Protein AF-M5BUH7-F1 (afdb_monomer_lite)

Radius of gyration: 22.33 Å; chains: 1; bounding box: 55×50×71 Å

pLDDT: mean 88.11, std 13.67, range [44.03, 98.88]

Structure (mmCIF, N/CA/C/O backbone):
data_AF-M5BUH7-F1
#
_entry.id   AF-M5BUH7-F1
#
loop_
_atom_site.group_PDB
_atom_site.id
_atom_site.type_symbol
_atom_site.label_atom_id
_atom_site.label_alt_id
_atom_site.label_comp_id
_atom_site.label_asym_id
_atom_site.label_entity_id
_atom_site.label_seq_id
_atom_site.pdbx_PDB_ins_code
_atom_site.Cartn_x
_atom_site.Cartn_y
_atom_site.Cartn_z
_atom_site.occupancy
_atom_site.B_iso_or_equiv
_atom_site.auth_seq_id
_atom_site.auth_comp_id
_atom_site.auth_asym_id
_atom_site.auth_atom_id
_atom_site.pdbx_PDB_model_num
ATOM 1 N N . MET A 1 1 ? -24.731 -3.330 24.753 1.00 47.34 1 MET A N 1
ATOM 2 C CA . MET A 1 1 ? -24.190 -3.641 23.411 1.00 47.34 1 MET A CA 1
ATOM 3 C C . MET A 1 1 ? -22.681 -3.742 23.550 1.00 47.34 1 MET A C 1
ATOM 5 O O . MET A 1 1 ? -22.141 -2.987 24.347 1.00 47.34 1 MET A O 1
ATOM 9 N N . SER A 1 2 ? -22.032 -4.710 22.897 1.00 51.75 2 SER A N 1
ATOM 10 C CA . SER A 1 2 ? -20.573 -4.881 22.991 1.00 51.75 2 SER A CA 1
ATOM 11 C C . SER A 1 2 ? -19.875 -3.655 22.403 1.00 51.75 2 SER A C 1
ATOM 13 O O . SER A 1 2 ? -20.116 -3.320 21.245 1.00 51.75 2 SER A O 1
ATOM 15 N N . THR A 1 3 ? -19.046 -2.975 23.195 1.00 76.31 3 THR A N 1
ATOM 16 C CA . THR A 1 3 ? -18.333 -1.746 22.806 1.00 76.31 3 THR A CA 1
ATOM 17 C C . THR A 1 3 ? -16.992 -2.041 22.132 1.00 76.31 3 THR A C 1
ATOM 19 O O . THR A 1 3 ? -15.998 -1.354 22.358 1.00 76.31 3 THR A O 1
ATOM 22 N N . GLU A 1 4 ? -16.926 -3.126 21.371 1.00 88.19 4 GLU A N 1
ATOM 23 C CA . GLU A 1 4 ? -15.702 -3.539 20.695 1.00 88.19 4 GLU A CA 1
ATOM 24 C C . GLU A 1 4 ? -15.488 -2.718 19.429 1.00 88.19 4 GLU A C 1
ATOM 26 O O . GLU A 1 4 ? -16.435 -2.342 18.733 1.00 88.19 4 GLU A O 1
ATOM 31 N N . MET A 1 5 ? -14.223 -2.434 19.139 1.00 91.25 5 MET A N 1
ATOM 32 C CA . MET A 1 5 ? -13.839 -1.527 18.066 1.00 91.25 5 MET A CA 1
ATOM 33 C C . MET A 1 5 ? -12.852 -2.177 17.104 1.00 91.25 5 MET A C 1
ATOM 35 O O . MET A 1 5 ? -12.056 -3.045 17.483 1.00 91.25 5 MET A O 1
ATOM 39 N N . LEU A 1 6 ? -12.889 -1.700 15.862 1.00 95.00 6 LEU A N 1
ATOM 40 C CA . LEU A 1 6 ? -11.911 -1.999 14.825 1.00 95.00 6 LEU A CA 1
ATOM 41 C C . LEU A 1 6 ? -11.180 -0.715 14.443 1.00 95.00 6 LEU A C 1
ATOM 43 O O . LEU A 1 6 ? -11.807 0.267 14.054 1.00 95.00 6 LEU A O 1
ATOM 47 N N . LEU A 1 7 ? -9.853 -0.729 14.519 1.00 95.75 7 LEU A N 1
ATOM 48 C CA . LEU A 1 7 ? -9.004 0.355 14.035 1.00 95.75 7 LEU A CA 1
ATOM 49 C C . LEU A 1 7 ? -8.410 -0.042 12.681 1.00 95.75 7 LEU A C 1
ATOM 51 O O . LEU A 1 7 ? -7.643 -0.991 12.603 1.00 95.75 7 LEU A O 1
ATOM 55 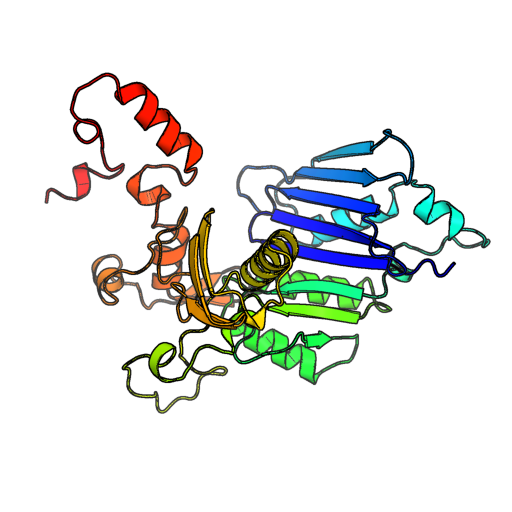N N . ALA A 1 8 ? -8.738 0.671 11.610 1.00 97.38 8 ALA A N 1
ATOM 56 C CA . ALA A 1 8 ? -8.107 0.491 10.307 1.00 97.38 8 ALA A CA 1
ATOM 57 C C . ALA A 1 8 ? -7.034 1.562 10.098 1.00 97.38 8 ALA A C 1
ATOM 59 O O . ALA A 1 8 ? -7.322 2.749 10.256 1.00 97.38 8 ALA A O 1
ATOM 60 N N . VAL A 1 9 ? -5.825 1.159 9.710 1.00 96.88 9 VAL A N 1
ATOM 61 C CA . VAL A 1 9 ? -4.679 2.047 9.478 1.00 96.88 9 VAL A CA 1
ATOM 62 C C . VAL A 1 9 ? -4.037 1.798 8.116 1.00 96.88 9 VAL A C 1
ATOM 64 O O . VAL A 1 9 ? -3.883 0.667 7.650 1.00 96.88 9 VAL A O 1
ATOM 67 N N . ASN A 1 10 ? -3.663 2.890 7.457 1.00 96.62 10 ASN A N 1
ATOM 68 C CA . ASN A 1 10 ? -2.929 2.897 6.201 1.00 96.62 10 ASN A CA 1
ATOM 69 C C . ASN A 1 10 ? -1.727 3.836 6.337 1.00 96.62 10 ASN A C 1
ATOM 71 O O . ASN A 1 10 ? -1.879 5.062 6.352 1.00 96.62 10 ASN A O 1
ATOM 75 N N . CYS A 1 11 ? -0.550 3.230 6.448 1.00 94.00 11 CYS A N 1
ATOM 76 C CA . CYS A 1 11 ? 0.711 3.885 6.763 1.00 94.00 11 CYS A CA 1
ATOM 77 C C . CYS A 1 11 ? 1.535 4.067 5.484 1.00 94.00 11 CYS A C 1
ATOM 79 O O . CYS A 1 11 ? 2.068 3.111 4.926 1.00 94.00 11 CYS A O 1
ATOM 81 N N . GLY A 1 12 ? 1.609 5.303 4.995 1.00 89.88 12 GLY A N 1
ATOM 82 C CA . GLY A 1 12 ? 2.518 5.712 3.925 1.00 89.88 12 GLY A CA 1
ATOM 83 C C . GLY A 1 12 ? 3.738 6.443 4.485 1.00 89.88 12 GLY A C 1
ATOM 84 O O . GLY A 1 12 ? 3.751 6.835 5.649 1.00 89.88 12 GLY A O 1
ATOM 85 N N . SER A 1 13 ? 4.738 6.696 3.638 1.00 86.56 13 SER A N 1
ATOM 86 C CA . SER A 1 13 ? 6.000 7.325 4.063 1.00 86.56 13 SER A CA 1
ATOM 87 C C . SER A 1 13 ? 5.877 8.766 4.555 1.00 86.56 13 SER A C 1
ATOM 89 O O . SER A 1 13 ? 6.797 9.263 5.181 1.00 86.56 13 SER A O 1
ATOM 91 N N . SER A 1 14 ? 4.785 9.458 4.226 1.00 88.56 14 SER A N 1
ATOM 92 C CA . SER A 1 14 ? 4.546 10.852 4.626 1.00 88.56 14 SER A CA 1
ATOM 93 C C . SER A 1 14 ? 3.178 11.081 5.264 1.00 88.56 14 SER A C 1
ATOM 95 O O . SER A 1 14 ? 2.804 12.219 5.557 1.00 88.56 14 SER A O 1
ATOM 97 N N . SER A 1 15 ? 2.398 10.015 5.455 1.00 92.94 15 SER A N 1
ATOM 98 C CA . SER A 1 15 ? 1.036 10.124 5.968 1.00 92.94 15 SER A CA 1
ATOM 99 C C . SER A 1 15 ? 0.563 8.849 6.647 1.00 92.94 15 SER A C 1
ATOM 101 O O . SER A 1 15 ? 0.840 7.758 6.152 1.00 92.94 15 SER A O 1
ATOM 103 N N . ILE A 1 16 ? -0.267 8.992 7.675 1.00 96.12 16 ILE A N 1
ATOM 104 C CA . ILE A 1 16 ? -1.001 7.899 8.313 1.00 96.12 16 ILE A CA 1
ATOM 105 C C . ILE A 1 16 ? -2.488 8.196 8.169 1.00 96.12 16 ILE A C 1
ATOM 107 O O . ILE A 1 16 ? -2.979 9.173 8.729 1.00 96.12 16 ILE A O 1
ATOM 111 N N . LYS A 1 17 ? -3.229 7.362 7.443 1.00 96.56 17 LYS A N 1
ATOM 112 C CA . LYS A 1 17 ? -4.697 7.441 7.398 1.00 96.56 17 LYS A CA 1
ATOM 113 C C . LYS A 1 17 ? -5.273 6.435 8.378 1.00 96.56 17 LYS A C 1
ATOM 115 O O . LYS A 1 17 ? -4.807 5.298 8.416 1.00 96.56 17 LYS A O 1
ATOM 120 N N . PHE A 1 18 ? -6.289 6.830 9.132 1.00 96.38 18 PHE A N 1
ATOM 121 C CA . PHE A 1 18 ? -6.895 5.965 10.137 1.00 96.38 18 PHE A CA 1
ATOM 122 C C . PHE A 1 18 ? -8.412 6.117 10.176 1.00 96.38 18 PHE A C 1
ATOM 124 O O . PHE A 1 18 ? -8.952 7.196 9.926 1.00 96.38 18 PHE A O 1
ATOM 131 N N . LYS A 1 19 ? -9.097 5.022 10.500 1.00 95.75 19 LYS A N 1
ATOM 132 C CA . LYS A 1 19 ? -10.530 5.004 10.790 1.00 95.75 19 LYS A CA 1
ATOM 133 C C . LYS A 1 19 ? -10.814 4.080 11.963 1.00 95.75 19 LYS A C 1
ATOM 135 O O . LYS A 1 19 ? -10.305 2.963 11.994 1.00 95.75 19 LYS A O 1
ATOM 140 N N . LEU A 1 20 ? -11.636 4.534 12.897 1.00 93.81 20 LEU A N 1
ATOM 141 C CA . LEU A 1 20 ? -12.150 3.729 13.996 1.00 93.81 20 LEU A CA 1
ATOM 142 C C . LEU A 1 20 ? -13.600 3.362 13.699 1.00 93.81 20 LEU A C 1
ATOM 144 O O . LEU A 1 20 ? -14.399 4.241 13.380 1.00 93.81 20 LEU A O 1
ATOM 148 N N . TYR A 1 21 ? -13.929 2.086 13.838 1.00 92.31 21 TYR A N 1
ATOM 149 C CA . TYR A 1 21 ? -15.256 1.544 13.595 1.00 92.31 21 TYR A CA 1
ATOM 150 C C . TYR A 1 21 ? -15.823 0.886 14.849 1.00 92.31 21 TYR A C 1
ATOM 152 O O . TYR A 1 21 ? -15.085 0.270 15.624 1.00 92.31 21 TYR A O 1
ATOM 160 N N . SER A 1 22 ? -17.145 0.942 14.995 1.00 90.25 22 SER A N 1
ATOM 161 C CA . SER A 1 22 ? -17.884 0.019 15.858 1.00 90.25 22 SER A CA 1
ATOM 162 C C . SER A 1 22 ? -17.819 -1.379 15.245 1.00 90.25 22 SER A C 1
ATOM 164 O O . SER A 1 22 ? -18.197 -1.570 14.091 1.00 90.25 22 SER A O 1
ATOM 166 N N . LEU A 1 23 ? -17.359 -2.380 15.997 1.00 89.94 23 LEU A N 1
ATOM 167 C CA . LEU A 1 23 ? -17.238 -3.742 15.467 1.00 89.94 23 LEU A CA 1
ATOM 168 C C . LEU A 1 23 ? -18.608 -4.405 15.248 1.00 89.94 23 LEU A C 1
ATOM 170 O O . LEU A 1 23 ? -18.733 -5.306 14.426 1.00 89.94 23 LEU A O 1
ATOM 174 N N . SER A 1 24 ? -19.642 -3.954 15.964 1.00 88.81 24 SER A N 1
ATOM 175 C CA . SER A 1 24 ? -20.979 -4.561 15.918 1.00 88.81 24 SER A CA 1
ATOM 176 C C . SER A 1 24 ? -21.722 -4.334 14.597 1.00 88.81 24 SER A C 1
ATOM 178 O O . SER A 1 24 ? -22.526 -5.172 14.196 1.00 88.81 24 SER A O 1
ATOM 180 N N . ASN A 1 25 ? -21.461 -3.211 13.930 1.00 89.12 25 ASN A N 1
ATOM 181 C CA . ASN A 1 25 ? -22.189 -2.784 12.735 1.00 89.12 25 ASN A CA 1
ATOM 182 C C . ASN A 1 25 ? -21.315 -2.081 11.684 1.00 89.12 25 ASN A C 1
ATOM 184 O O . ASN A 1 25 ? -21.822 -1.719 10.629 1.00 89.12 25 ASN A O 1
ATOM 188 N N . LEU A 1 26 ? -20.011 -1.927 11.944 1.00 91.62 26 LEU A N 1
ATOM 189 C CA . LEU A 1 26 ? -19.042 -1.262 11.069 1.00 91.62 26 LEU A CA 1
ATOM 190 C C . LEU A 1 26 ? -19.366 0.208 10.772 1.00 91.62 26 LEU A C 1
ATOM 192 O O . LEU A 1 26 ? -18.916 0.749 9.762 1.00 91.62 26 LEU A O 1
ATOM 196 N N . ASP A 1 27 ? -20.075 0.884 11.677 1.00 90.62 27 ASP A N 1
ATOM 197 C CA . ASP A 1 27 ? -20.233 2.334 11.596 1.00 90.62 27 ASP A CA 1
ATOM 198 C C . ASP A 1 27 ? -18.900 3.029 11.876 1.00 90.62 27 ASP A C 1
ATOM 200 O O . ASP A 1 27 ? -18.181 2.678 12.819 1.00 90.62 27 ASP A O 1
ATOM 204 N N . VAL A 1 28 ? -18.576 4.038 11.065 1.00 91.12 28 VAL A N 1
ATOM 205 C CA . VAL A 1 28 ? -17.392 4.880 11.267 1.00 91.12 28 VAL A CA 1
ATOM 206 C C . VAL A 1 28 ? -17.639 5.779 12.477 1.00 91.12 28 VAL A C 1
ATOM 208 O O . VAL A 1 28 ? -18.569 6.575 12.480 1.00 91.12 28 VAL A O 1
ATOM 211 N N . LEU A 1 29 ? -16.785 5.670 13.492 1.00 89.38 29 LEU A N 1
ATOM 212 C CA . LEU A 1 29 ? -16.815 6.509 14.693 1.00 89.38 29 LEU A CA 1
ATOM 213 C C . LEU A 1 29 ? -15.861 7.696 14.558 1.00 89.38 29 LEU A C 1
ATOM 215 O O . LEU A 1 29 ? -16.185 8.812 14.951 1.00 89.38 29 LEU A O 1
ATOM 219 N N . ILE A 1 30 ? -14.673 7.451 13.997 1.00 91.50 30 ILE A N 1
ATOM 220 C CA . ILE A 1 30 ? -13.649 8.471 13.749 1.00 91.50 30 ILE A CA 1
ATOM 221 C C . ILE A 1 30 ? -12.988 8.189 12.401 1.00 91.50 30 ILE A C 1
ATOM 223 O O . ILE A 1 30 ? -12.694 7.037 12.085 1.00 91.50 30 ILE A O 1
ATOM 227 N N . SER A 1 31 ? -12.702 9.229 11.621 1.00 94.19 31 SER A N 1
ATOM 228 C CA . SER A 1 31 ? -11.875 9.142 10.412 1.00 94.19 31 SER A CA 1
ATOM 229 C C . SER A 1 31 ? -10.873 10.279 10.385 1.00 94.19 31 SER A C 1
ATOM 231 O O . SER A 1 31 ? -11.245 11.429 10.585 1.00 94.19 31 SER A O 1
ATOM 233 N N . GLY A 1 32 ? -9.613 9.992 10.081 1.00 95.38 32 GLY A N 1
ATOM 234 C CA . GLY A 1 32 ? -8.587 11.020 10.072 1.00 95.38 32 GLY A CA 1
ATOM 235 C C . GLY A 1 32 ? -7.364 10.694 9.240 1.00 95.38 32 GLY A C 1
ATOM 236 O O . GLY A 1 32 ? -7.226 9.634 8.623 1.00 95.38 32 GLY A O 1
ATOM 237 N N . THR A 1 33 ? -6.476 11.673 9.172 1.00 96.88 33 THR A N 1
ATOM 238 C CA . THR A 1 33 ? -5.193 11.591 8.491 1.00 96.88 33 THR A CA 1
ATOM 239 C C . THR A 1 33 ? -4.169 12.438 9.235 1.00 96.88 33 THR A C 1
ATOM 241 O O . THR A 1 33 ? -4.397 13.622 9.476 1.00 96.88 33 THR A O 1
ATOM 244 N N . ALA A 1 34 ? -3.033 11.834 9.567 1.00 96.06 34 ALA A N 1
ATOM 245 C CA . ALA A 1 34 ? -1.797 12.547 9.840 1.00 96.06 34 ALA A CA 1
ATOM 246 C C . ALA A 1 34 ? -1.055 12.747 8.514 1.00 96.06 34 ALA A C 1
ATOM 248 O O . ALA A 1 34 ? -0.817 11.781 7.791 1.00 96.06 34 ALA A O 1
ATOM 249 N N . SER A 1 35 ? -0.703 13.983 8.190 1.00 93.81 35 SER A N 1
ATOM 250 C CA . SER A 1 35 ? 0.048 14.375 6.995 1.00 93.81 35 SER A CA 1
ATOM 251 C C . SER A 1 35 ? 1.401 14.953 7.394 1.00 93.81 35 SER A C 1
ATOM 253 O O . SER A 1 35 ? 1.582 15.370 8.536 1.00 93.81 35 SER A O 1
ATOM 255 N N . ASN A 1 36 ? 2.334 15.027 6.443 1.00 90.50 36 ASN A N 1
ATOM 256 C CA . ASN A 1 36 ? 3.693 15.544 6.642 1.00 90.50 36 ASN A CA 1
ATOM 257 C C . ASN A 1 36 ? 4.509 14.774 7.696 1.00 90.50 36 ASN A C 1
ATOM 259 O O . ASN A 1 36 ? 5.410 15.330 8.324 1.00 90.50 36 ASN A O 1
ATOM 263 N N . VAL A 1 37 ? 4.206 13.491 7.886 1.00 90.31 37 VAL A N 1
ATOM 264 C CA . VAL A 1 37 ? 4.939 12.620 8.813 1.00 90.31 37 VAL A CA 1
ATOM 265 C C . VAL A 1 37 ? 6.354 12.417 8.273 1.00 90.31 37 VAL A C 1
ATOM 267 O O . VAL A 1 37 ? 6.509 12.063 7.110 1.00 90.31 37 VAL A O 1
ATOM 270 N N . GLU A 1 38 ? 7.376 12.720 9.076 1.00 85.88 38 GLU A N 1
ATOM 271 C CA . GLU A 1 38 ? 8.799 12.668 8.684 1.00 85.88 38 GLU A CA 1
ATOM 272 C C . GLU A 1 38 ? 9.164 13.452 7.401 1.00 85.88 38 GLU A C 1
ATOM 274 O O . GLU A 1 38 ? 10.222 13.252 6.799 1.00 85.88 38 GLU A O 1
ATOM 279 N N . VAL A 1 39 ? 8.331 14.415 6.986 1.00 83.88 39 VAL A N 1
ATOM 280 C CA . VAL A 1 39 ? 8.635 15.272 5.835 1.00 83.88 39 VAL A CA 1
ATOM 281 C C . VAL A 1 39 ? 9.607 16.371 6.253 1.00 83.88 39 VAL A C 1
ATOM 283 O O . VAL A 1 39 ? 9.320 17.222 7.099 1.00 83.88 39 VAL A O 1
ATOM 286 N N . LYS A 1 40 ? 10.782 16.385 5.620 1.00 82.50 40 LYS A N 1
ATOM 287 C CA . LYS A 1 40 ? 11.831 17.365 5.906 1.00 82.50 40 LYS A CA 1
ATOM 288 C C . LYS A 1 40 ? 11.314 18.782 5.649 1.00 82.50 40 LYS A C 1
ATOM 290 O O . LYS A 1 40 ? 10.913 19.117 4.543 1.00 82.50 40 LYS A O 1
ATOM 295 N N . GLY A 1 41 ? 11.362 19.628 6.676 1.00 83.19 41 GLY A N 1
ATOM 296 C CA . GLY A 1 41 ? 10.950 21.030 6.557 1.00 83.19 41 GLY A CA 1
ATOM 297 C C . GLY A 1 41 ? 9.531 21.334 7.035 1.00 83.19 41 GLY A C 1
ATOM 298 O O . GLY A 1 41 ? 9.288 22.491 7.359 1.00 83.19 41 GLY A O 1
ATOM 299 N N . ALA A 1 42 ? 8.658 20.331 7.169 1.00 87.25 42 ALA A N 1
ATOM 300 C CA . ALA A 1 42 ? 7.253 20.509 7.535 1.00 87.25 42 ALA A CA 1
ATOM 301 C C . ALA A 1 42 ? 6.936 19.963 8.938 1.00 87.25 42 ALA A C 1
ATOM 303 O O . ALA A 1 42 ? 7.607 19.056 9.434 1.00 87.25 42 ALA A O 1
ATOM 304 N N . ASN A 1 43 ? 5.903 20.524 9.569 1.00 90.31 43 ASN A N 1
ATOM 305 C CA . ASN A 1 43 ? 5.322 19.982 10.797 1.00 90.31 43 ASN A CA 1
ATOM 306 C C . ASN A 1 43 ? 4.301 18.891 10.439 1.00 90.31 43 ASN A C 1
ATOM 308 O O . ASN A 1 43 ? 3.514 19.104 9.502 1.00 90.31 43 ASN A O 1
ATOM 312 N N . PRO A 1 44 ? 4.261 17.760 11.169 1.00 93.38 44 PRO A N 1
ATOM 313 C CA . PRO A 1 44 ? 3.154 16.826 11.055 1.00 93.38 44 PRO A CA 1
ATOM 314 C C . PRO A 1 44 ? 1.840 17.516 11.438 1.00 93.38 44 PRO A C 1
ATOM 316 O O . PRO A 1 44 ? 1.779 18.257 12.419 1.00 93.38 44 PRO A O 1
ATOM 319 N N . SER A 1 45 ? 0.785 17.273 10.665 1.00 94.25 45 SER A N 1
ATOM 320 C CA . SER A 1 45 ? -0.557 17.802 10.930 1.00 94.25 45 SER A CA 1
ATOM 321 C C . SER A 1 45 ? -1.546 16.652 10.999 1.00 94.25 45 SER A C 1
ATOM 323 O O . SER A 1 45 ? -1.621 15.855 10.064 1.00 94.25 45 SER A O 1
ATOM 325 N N . ILE A 1 46 ? -2.304 16.563 12.090 1.00 95.19 46 ILE A N 1
ATOM 326 C CA . ILE A 1 46 ? -3.307 15.520 12.307 1.00 95.19 46 ILE A CA 1
ATOM 327 C C . ILE A 1 46 ? -4.686 16.152 12.177 1.00 95.19 46 ILE A C 1
ATOM 329 O O . ILE A 1 46 ? -5.066 17.001 12.978 1.00 95.19 46 ILE A O 1
ATOM 333 N N . LYS A 1 47 ? -5.446 15.720 11.171 1.00 94.62 47 LYS A N 1
ATOM 334 C CA . LYS A 1 47 ? -6.828 16.153 10.940 1.00 94.62 47 LYS A CA 1
ATOM 335 C C . LYS A 1 47 ? -7.757 14.964 11.057 1.00 94.62 47 LYS A C 1
ATOM 337 O O . LYS A 1 47 ? -7.511 13.938 10.424 1.00 94.62 47 LYS A O 1
ATOM 342 N N . TYR A 1 48 ? -8.825 15.087 11.832 1.00 93.69 48 TYR A N 1
ATOM 343 C CA . TYR A 1 48 ? -9.799 14.012 11.982 1.00 93.69 48 TYR A CA 1
ATOM 344 C C . TYR A 1 48 ? -11.211 14.535 12.209 1.00 93.69 48 TYR A C 1
ATOM 346 O O . TYR A 1 48 ? -11.426 15.691 12.566 1.00 93.69 48 TYR A O 1
ATOM 354 N N . THR A 1 49 ? -12.171 13.662 11.944 1.00 91.38 49 THR A N 1
ATOM 355 C CA . THR A 1 49 ? -13.596 13.885 12.131 1.00 91.38 49 THR A CA 1
ATOM 356 C C . THR A 1 49 ? -14.133 12.818 13.066 1.00 91.38 49 THR A C 1
ATOM 358 O O . THR A 1 49 ? -13.865 11.631 12.859 1.00 91.38 49 THR A O 1
ATOM 361 N N . VAL A 1 50 ? -14.863 13.249 14.088 1.00 89.00 50 VAL A N 1
ATOM 362 C CA . VAL A 1 50 ? -15.615 12.386 14.999 1.00 89.00 50 VAL A CA 1
ATOM 363 C C . VAL A 1 50 ? -17.075 12.416 14.563 1.00 89.00 50 VAL A C 1
ATOM 365 O O . VAL A 1 50 ? -17.654 13.493 14.456 1.00 89.00 50 VAL A O 1
ATOM 368 N N . TYR A 1 51 ? -17.652 11.243 14.311 1.00 86.00 51 TYR A N 1
ATOM 369 C CA . TYR A 1 51 ? -19.023 11.108 13.822 1.00 86.00 51 TYR A CA 1
ATOM 370 C C . TYR A 1 51 ? -19.979 10.806 14.982 1.00 86.00 51 TYR A C 1
ATOM 372 O O . TYR A 1 51 ? -19.841 9.779 15.657 1.00 86.00 51 TYR A O 1
ATOM 380 N N . GLU A 1 52 ? -20.979 11.660 15.210 1.00 76.44 52 GLU A N 1
ATOM 381 C CA . GLU A 1 52 ? -22.091 11.362 16.122 1.00 76.44 52 GLU A CA 1
ATOM 382 C C . GLU A 1 52 ? -23.235 10.679 15.352 1.00 76.44 52 GLU A C 1
ATOM 384 O O . GLU A 1 52 ? -23.755 11.205 14.372 1.00 76.44 52 GLU A O 1
ATOM 389 N N . GLN A 1 53 ? -23.674 9.495 15.794 1.00 64.88 53 GLN A N 1
ATOM 390 C CA . GLN A 1 53 ? -24.794 8.815 15.138 1.00 64.88 53 GLN A CA 1
ATOM 391 C C . GLN A 1 53 ? -26.099 9.611 15.304 1.00 64.88 53 GLN A C 1
ATOM 393 O O . GLN A 1 53 ? -26.606 9.761 16.417 1.00 64.88 53 GLN A O 1
ATOM 398 N N . GLY A 1 54 ? -26.665 10.072 14.182 1.00 53.97 54 GLY A N 1
ATOM 399 C CA . GLY A 1 54 ? -28.018 10.634 14.109 1.00 53.97 54 GLY A CA 1
ATOM 400 C C . GLY A 1 54 ? -28.145 12.162 14.199 1.00 53.97 54 GLY A C 1
ATOM 401 O O . GLY A 1 54 ? -29.264 12.631 14.409 1.00 53.97 54 GLY A O 1
ATOM 402 N N . LYS A 1 55 ? -27.060 12.940 14.043 1.00 50.72 55 LYS A N 1
ATOM 403 C CA . LYS A 1 55 ? -27.094 14.416 13.928 1.00 50.72 55 LYS A CA 1
ATOM 404 C C . LYS A 1 55 ? -26.014 14.942 12.972 1.00 50.72 55 LYS A C 1
ATOM 406 O O . LYS A 1 55 ? -24.960 14.335 12.875 1.00 50.72 55 LYS A O 1
ATOM 411 N N . ASP A 1 56 ? -26.259 16.099 12.351 1.00 51.19 56 ASP A N 1
ATOM 412 C CA . ASP A 1 56 ? -25.323 16.838 11.473 1.00 51.19 56 ASP A CA 1
ATOM 413 C C . ASP A 1 56 ? -24.120 17.488 12.213 1.00 51.19 56 ASP A C 1
ATOM 415 O O . ASP A 1 56 ? -23.416 18.324 11.647 1.00 51.19 56 ASP A O 1
ATOM 419 N N . ASP A 1 57 ? -23.862 17.126 13.475 1.00 61.62 57 ASP A N 1
ATOM 420 C CA . ASP A 1 57 ? -22.817 17.731 14.320 1.00 61.62 57 ASP A CA 1
ATOM 421 C C . ASP A 1 57 ? -21.513 16.904 14.295 1.00 61.62 57 ASP A C 1
ATOM 423 O O . ASP A 1 57 ? -21.044 16.411 15.322 1.00 61.62 57 ASP A O 1
ATOM 427 N N . ASP A 1 58 ? -20.919 16.737 13.111 1.00 78.19 58 ASP A N 1
ATOM 428 C CA . ASP A 1 58 ? -19.581 16.148 12.967 1.00 78.19 58 ASP A CA 1
ATOM 429 C C . ASP A 1 58 ? -18.508 17.105 13.518 1.00 78.19 58 ASP A C 1
ATOM 431 O O . ASP A 1 58 ? -18.333 18.227 13.027 1.00 78.19 58 ASP A O 1
ATOM 435 N N . GLU A 1 59 ? -17.717 16.653 14.493 1.00 79.06 59 GLU A N 1
ATOM 436 C CA . GLU A 1 59 ? -16.629 17.459 15.051 1.00 79.06 59 GLU A CA 1
ATOM 437 C C . GLU A 1 59 ? -15.357 17.283 14.217 1.00 79.06 59 GLU A C 1
ATOM 439 O O . GLU A 1 59 ? -14.815 16.181 14.104 1.00 79.06 59 GLU A O 1
ATOM 444 N N . LYS A 1 60 ? -14.859 18.379 13.635 1.00 84.81 60 LYS A N 1
ATOM 445 C CA . LYS A 1 60 ? -13.583 18.412 12.909 1.00 84.81 60 LYS A CA 1
ATOM 446 C C . LYS A 1 60 ? -12.494 18.989 13.796 1.00 84.81 60 LYS A C 1
ATOM 448 O O . LYS A 1 60 ? -12.575 20.142 14.207 1.00 84.81 60 LYS A O 1
ATOM 453 N N . VAL A 1 61 ? -11.437 18.214 13.997 1.00 85.38 61 VAL A N 1
ATOM 454 C CA . VAL A 1 61 ? -10.278 18.607 14.797 1.00 85.38 61 VAL A CA 1
ATOM 455 C C . VAL A 1 61 ? -9.038 18.657 13.910 1.00 85.38 61 VAL A C 1
ATOM 457 O O . VAL A 1 61 ? -8.871 17.843 12.996 1.00 85.38 61 VAL A O 1
ATOM 460 N N . SER A 1 62 ? -8.171 19.634 14.168 1.00 90.06 62 SER A N 1
ATOM 461 C CA . SER A 1 62 ? -6.888 19.807 13.491 1.00 90.06 62 SER A CA 1
ATOM 462 C C . SER A 1 62 ? -5.830 20.170 14.521 1.00 90.06 62 SER A C 1
ATOM 464 O O . SER A 1 62 ? -5.946 21.196 15.182 1.00 90.06 62 SER A O 1
ATOM 466 N N . GLU A 1 63 ? -4.788 19.356 14.607 1.00 88.56 63 GLU A N 1
ATOM 467 C CA . GLU A 1 63 ? -3.653 19.536 15.512 1.00 88.56 63 GLU A CA 1
ATOM 468 C C . GLU A 1 63 ? -2.359 19.622 14.693 1.00 88.56 63 GLU A C 1
ATOM 470 O O . GLU A 1 63 ? -2.226 18.975 13.645 1.00 88.56 63 GLU A O 1
ATOM 475 N N . GLU A 1 64 ? -1.402 20.417 15.164 1.00 89.62 64 GLU A N 1
ATOM 476 C CA . GLU A 1 64 ? -0.041 20.457 14.627 1.00 89.62 64 GLU A CA 1
ATOM 477 C C . GLU A 1 64 ? 0.943 19.925 15.660 1.00 89.62 64 GLU A C 1
ATOM 479 O O . GLU A 1 64 ? 0.901 20.292 16.833 1.00 89.62 64 GLU A O 1
ATOM 484 N N . GLU A 1 65 ? 1.861 19.082 15.203 1.00 91.06 65 GLU A N 1
ATOM 485 C CA . GLU A 1 65 ? 2.872 18.462 16.047 1.00 91.06 65 GLU A CA 1
ATOM 486 C C . GLU A 1 65 ? 4.263 19.028 15.760 1.00 91.06 65 GLU A C 1
ATOM 488 O O . GLU A 1 65 ? 4.516 19.718 14.766 1.00 91.06 65 GLU A O 1
ATOM 493 N N . LYS A 1 66 ? 5.206 18.741 16.658 1.00 84.00 66 LYS A N 1
ATOM 494 C CA . LYS A 1 66 ? 6.571 19.256 16.536 1.00 84.00 66 LYS A CA 1
ATOM 495 C C . LYS A 1 66 ? 7.272 18.685 15.304 1.00 84.00 66 LYS A C 1
ATOM 497 O O . LYS A 1 66 ? 7.179 17.501 14.985 1.00 84.00 66 LYS A O 1
ATOM 502 N N . LYS A 1 67 ? 8.060 19.534 14.646 1.00 84.12 67 LYS A N 1
ATOM 503 C CA . LYS A 1 67 ? 8.944 19.132 13.549 1.00 84.12 67 LYS A CA 1
ATOM 504 C C . LYS A 1 67 ? 9.914 18.035 13.988 1.00 84.12 67 LYS A C 1
ATOM 506 O O . LYS A 1 67 ? 10.509 18.127 15.058 1.00 84.12 67 LYS A O 1
ATOM 511 N N . GLY A 1 68 ? 10.132 17.057 13.109 1.00 81.75 68 GLY A N 1
ATOM 512 C CA . GLY A 1 68 ? 11.097 15.978 13.340 1.00 81.75 68 GLY A CA 1
ATOM 513 C C . GLY A 1 68 ? 10.634 14.929 14.350 1.00 81.75 68 GLY A C 1
ATOM 514 O O . GLY A 1 68 ? 11.458 14.149 14.813 1.00 81.75 68 GLY A O 1
ATOM 515 N N . MET A 1 69 ? 9.344 14.918 14.697 1.00 89.19 69 MET A N 1
ATOM 516 C CA . MET A 1 69 ? 8.752 13.856 15.503 1.00 89.19 69 MET A CA 1
ATOM 517 C C . MET A 1 69 ? 8.861 12.512 14.754 1.00 89.19 69 MET A C 1
ATOM 519 O O . MET A 1 69 ? 8.473 12.463 13.580 1.00 89.19 69 MET A O 1
ATOM 523 N N . PRO A 1 70 ? 9.394 11.454 15.394 1.00 89.69 70 PRO A N 1
ATOM 524 C CA . PRO A 1 70 ? 9.461 10.110 14.823 1.00 89.69 70 PRO A CA 1
ATOM 525 C C . PRO A 1 70 ? 8.093 9.579 14.381 1.00 89.69 70 PRO A C 1
ATOM 527 O O . PRO A 1 70 ? 7.069 9.916 14.979 1.00 89.69 70 PRO A O 1
ATOM 530 N N . TYR A 1 71 ? 8.072 8.696 13.377 1.00 91.38 71 TYR A N 1
ATOM 531 C CA . TYR A 1 71 ? 6.834 8.103 12.855 1.00 91.38 71 TYR A CA 1
ATOM 532 C C . TYR A 1 71 ? 5.949 7.462 13.942 1.00 91.38 71 TYR A C 1
ATOM 534 O O . TYR A 1 71 ? 4.739 7.696 13.982 1.00 91.38 71 TYR A O 1
ATOM 542 N N . GLU A 1 72 ? 6.551 6.678 14.843 1.00 91.50 72 GLU A N 1
ATOM 543 C CA . GLU A 1 72 ? 5.859 6.027 15.967 1.00 91.50 72 GLU A CA 1
ATOM 544 C C . GLU A 1 72 ? 5.255 7.029 16.948 1.00 91.50 72 GLU A C 1
ATOM 546 O O . GLU A 1 72 ? 4.132 6.823 17.399 1.00 91.50 72 GLU A O 1
ATOM 551 N N . ASP A 1 73 ? 5.948 8.131 17.227 1.00 92.69 73 ASP A N 1
ATOM 552 C CA . ASP A 1 73 ? 5.472 9.164 18.148 1.00 92.69 73 ASP A CA 1
ATOM 553 C C . ASP A 1 73 ? 4.263 9.905 17.553 1.00 92.69 73 ASP A C 1
ATOM 555 O O . ASP A 1 73 ? 3.288 10.196 18.252 1.00 92.69 73 ASP A O 1
ATOM 559 N N . VAL A 1 74 ? 4.272 10.158 16.236 1.00 93.50 74 VAL A N 1
ATOM 560 C CA . VAL A 1 74 ? 3.101 10.704 15.530 1.00 93.50 74 VAL A CA 1
ATOM 561 C C . VAL A 1 74 ? 1.934 9.714 15.576 1.00 93.50 74 VAL A C 1
ATOM 563 O O . VAL A 1 74 ? 0.787 10.115 15.785 1.00 93.50 74 VAL A O 1
ATOM 566 N N . PHE A 1 75 ? 2.197 8.415 15.417 1.00 94.50 75 PHE A N 1
ATOM 567 C CA . PHE A 1 75 ? 1.156 7.397 15.538 1.00 94.50 75 PHE A CA 1
ATOM 568 C C . PHE A 1 75 ? 0.617 7.276 16.972 1.00 94.50 75 PHE A C 1
ATOM 570 O O . PHE A 1 75 ? -0.597 7.203 17.170 1.00 94.50 75 PHE A O 1
ATOM 577 N N . GLU A 1 76 ? 1.479 7.331 17.988 1.00 93.44 76 GLU A N 1
ATOM 578 C CA . GLU A 1 76 ? 1.063 7.377 19.389 1.00 93.44 76 GLU A CA 1
ATOM 579 C C . GLU A 1 76 ? 0.154 8.577 19.650 1.00 93.44 76 GLU A C 1
ATOM 581 O O . GLU A 1 76 ? -0.876 8.444 20.318 1.00 93.44 76 GLU A O 1
ATOM 586 N N . ARG A 1 77 ? 0.482 9.732 19.064 1.00 93.06 77 ARG A N 1
ATOM 587 C CA . ARG A 1 77 ? -0.350 10.926 19.152 1.00 93.06 77 ARG A CA 1
ATOM 588 C C . ARG A 1 77 ? -1.720 10.734 18.504 1.00 93.06 77 ARG A C 1
ATOM 590 O O . ARG A 1 77 ? -2.715 11.137 19.103 1.00 93.06 77 ARG A O 1
ATOM 597 N N . VAL A 1 78 ? -1.798 10.072 17.346 1.00 92.06 78 VAL A N 1
ATOM 598 C CA . VAL A 1 78 ? -3.077 9.678 16.724 1.00 92.06 78 VAL A CA 1
ATOM 599 C C . VAL A 1 78 ? -3.911 8.829 17.688 1.00 92.06 78 VAL A C 1
ATOM 601 O O . VAL A 1 78 ? -5.086 9.129 17.900 1.00 92.06 78 VAL A O 1
ATOM 604 N N . ILE A 1 79 ? -3.314 7.815 18.323 1.00 90.62 79 ILE A N 1
ATOM 605 C CA . ILE A 1 79 ? -4.018 6.975 19.305 1.00 90.62 79 ILE A CA 1
ATOM 606 C C . ILE A 1 79 ? -4.475 7.798 20.516 1.00 90.62 79 ILE A C 1
ATOM 608 O O . ILE A 1 79 ? -5.615 7.654 20.952 1.00 90.62 79 ILE A O 1
ATOM 612 N N . ALA A 1 80 ? -3.630 8.693 21.029 1.00 88.88 80 ALA A N 1
ATOM 613 C CA . ALA A 1 80 ? -3.969 9.552 22.161 1.00 88.88 80 ALA A CA 1
ATOM 614 C C . ALA A 1 80 ? -5.116 10.530 21.842 1.00 88.88 80 ALA A C 1
ATOM 616 O O . ALA A 1 80 ? -5.955 10.790 22.700 1.00 88.88 80 ALA A O 1
ATOM 617 N N . LEU A 1 81 ? -5.183 11.058 20.615 1.00 86.06 81 LEU A N 1
ATOM 618 C CA . LEU A 1 81 ? -6.285 11.914 20.160 1.00 86.06 81 LEU A CA 1
ATOM 619 C C . LEU A 1 81 ? -7.591 11.126 20.028 1.00 86.06 81 LEU A C 1
ATOM 621 O O . LEU A 1 81 ? -8.639 11.592 20.473 1.00 86.06 81 LEU A O 1
ATOM 625 N N . VAL A 1 82 ? -7.522 9.904 19.496 1.00 83.62 82 VAL A N 1
ATOM 626 C CA . VAL A 1 82 ? -8.661 8.975 19.466 1.00 83.62 82 VAL A CA 1
ATOM 627 C C . VAL A 1 82 ? -9.147 8.653 20.887 1.00 83.62 82 VAL A C 1
ATOM 629 O O . VAL A 1 82 ? -10.350 8.626 21.123 1.00 83.62 82 VAL A O 1
ATOM 632 N N . GLU A 1 83 ? -8.236 8.470 21.848 1.00 82.31 83 GLU A N 1
ATOM 633 C CA . GLU A 1 83 ? -8.557 8.249 23.267 1.00 82.31 83 GLU A CA 1
ATOM 634 C C . GLU A 1 83 ? -9.139 9.483 23.968 1.00 82.31 83 GLU A C 1
ATOM 636 O O . GLU A 1 83 ? -10.019 9.352 24.819 1.00 82.31 83 GLU A O 1
ATOM 641 N N . GLY A 1 84 ? -8.634 10.673 23.638 1.00 77.94 84 GLY A N 1
ATOM 642 C CA . GLY A 1 84 ? -9.065 11.945 24.221 1.00 77.94 84 GLY A CA 1
ATOM 643 C C . GLY A 1 84 ? -10.370 12.491 23.638 1.00 77.94 84 GLY A C 1
ATOM 644 O O . GLY A 1 84 ? -11.006 13.346 24.259 1.00 77.94 84 GLY A O 1
ATOM 645 N N . SER A 1 85 ? -10.787 11.993 22.471 1.00 75.12 85 SER A N 1
ATOM 646 C CA . SER A 1 85 ? -12.031 12.389 21.810 1.00 75.12 85 SER A CA 1
ATOM 647 C C . SER A 1 85 ? -13.224 12.019 22.697 1.00 75.12 85 SER A C 1
ATOM 649 O O . SER A 1 85 ? -13.541 10.848 22.891 1.00 75.12 85 SER A O 1
ATOM 651 N N . SER A 1 86 ? -13.905 13.021 23.255 1.00 54.59 86 SER A N 1
ATOM 652 C CA . SER A 1 86 ? -14.918 12.868 24.317 1.00 54.59 86 SER A CA 1
ATOM 653 C C . SER A 1 86 ? -16.284 12.350 23.833 1.00 54.59 86 SER A C 1
ATOM 655 O O . SER A 1 86 ? -17.312 12.620 24.456 1.00 54.59 86 SER A O 1
ATOM 657 N N . SER A 1 87 ? -16.325 11.614 22.719 1.00 60.66 87 SER A N 1
ATOM 658 C CA . SER A 1 87 ? -17.585 11.212 22.090 1.00 60.66 87 SER A CA 1
ATOM 659 C C . SER A 1 87 ? -18.420 10.285 22.987 1.00 60.66 87 SER A C 1
ATOM 661 O O . SER A 1 87 ? -17.903 9.466 23.758 1.00 60.66 87 SER A O 1
ATOM 663 N N . LYS A 1 88 ? -19.749 10.380 22.856 1.00 58.00 88 LYS A N 1
ATOM 664 C CA . LYS A 1 88 ? -20.715 9.541 23.589 1.00 58.00 88 LYS A CA 1
ATOM 665 C C . LYS A 1 88 ? -20.534 8.039 23.322 1.00 58.00 88 LYS A C 1
ATOM 667 O O . LYS A 1 88 ? -20.908 7.236 24.179 1.00 58.00 88 LYS A O 1
ATOM 672 N N . HIS A 1 89 ? -19.916 7.675 22.191 1.00 61.38 89 HIS A N 1
ATOM 673 C CA . HIS A 1 89 ? -19.540 6.294 21.850 1.00 61.38 89 HIS A CA 1
ATOM 674 C C . HIS A 1 89 ? -18.616 5.684 22.899 1.00 61.38 89 HIS A C 1
ATOM 676 O O . HIS A 1 89 ? -18.759 4.519 23.263 1.00 61.38 89 HIS A O 1
ATOM 682 N N . PHE A 1 90 ? -17.705 6.495 23.435 1.00 61.09 90 PHE A N 1
ATOM 683 C CA . PHE A 1 90 ? -16.826 6.090 24.522 1.00 61.09 90 PHE A CA 1
ATOM 684 C C . PHE A 1 90 ? -17.561 6.188 25.864 1.00 61.09 90 PHE A C 1
ATOM 686 O O . PHE A 1 90 ? -17.466 5.273 26.673 1.00 61.09 90 PHE A O 1
ATOM 693 N N . ALA A 1 91 ? -18.376 7.230 26.084 1.00 55.47 91 ALA A N 1
ATOM 694 C CA . ALA A 1 91 ? -19.113 7.456 27.336 1.00 55.47 91 ALA A CA 1
ATOM 695 C C . ALA A 1 91 ? -20.059 6.310 27.751 1.00 55.47 91 ALA A C 1
ATOM 697 O O . ALA A 1 91 ? -20.129 5.987 28.936 1.00 55.47 91 ALA A O 1
ATOM 698 N N . GLN A 1 92 ? -20.753 5.651 26.814 1.00 53.03 92 GLN A N 1
ATOM 699 C CA . GLN A 1 92 ? -21.604 4.492 27.146 1.00 53.03 92 GLN A CA 1
ATOM 700 C C . GLN A 1 92 ? -20.805 3.241 27.546 1.00 53.03 92 GLN A C 1
ATOM 702 O O . GLN A 1 92 ? -21.304 2.415 28.310 1.00 53.03 92 GLN A O 1
ATOM 707 N N . ALA A 1 93 ? -19.550 3.116 27.103 1.00 52.75 93 ALA A N 1
ATOM 708 C CA . ALA A 1 93 ? -18.629 2.069 27.555 1.00 52.75 93 ALA A CA 1
ATOM 709 C C . ALA A 1 93 ? -18.096 2.319 28.982 1.00 52.75 93 ALA A C 1
ATOM 711 O O . ALA A 1 93 ? -17.561 1.414 29.620 1.00 52.75 93 ALA A O 1
ATOM 712 N N . ILE A 1 94 ? -18.229 3.554 29.483 1.00 52.50 94 ILE A N 1
ATOM 713 C CA . ILE A 1 94 ? -17.545 4.100 30.669 1.00 52.50 94 ILE A CA 1
ATOM 714 C C . ILE A 1 94 ? -18.368 3.915 31.968 1.00 52.50 94 ILE A C 1
ATOM 716 O O . ILE A 1 94 ? -18.103 4.537 32.991 1.00 52.50 94 ILE A O 1
ATOM 720 N N . GLY A 1 95 ? -19.327 2.984 31.999 1.00 47.62 95 GLY A N 1
ATOM 721 C CA . GLY A 1 95 ? -20.163 2.678 33.176 1.00 47.62 95 GLY A CA 1
ATOM 722 C C . GLY A 1 95 ? -19.454 2.070 34.406 1.00 47.62 95 GLY A C 1
ATOM 723 O O . GLY A 1 95 ? -20.130 1.522 35.273 1.00 47.62 95 GLY A O 1
ATOM 724 N N . SER A 1 96 ? -18.120 2.133 34.516 1.00 47.12 96 SER A N 1
ATOM 725 C CA . SER A 1 96 ? -17.337 1.553 35.619 1.00 47.12 96 SER A CA 1
ATOM 726 C C . SER A 1 96 ? -16.371 2.567 36.244 1.00 47.12 96 SER A C 1
ATOM 728 O O . SER A 1 96 ? -15.875 3.474 35.580 1.00 47.12 96 SER A O 1
ATOM 730 N N . LYS A 1 97 ? -16.070 2.394 37.541 1.00 50.19 97 LYS A N 1
ATOM 731 C CA . LYS A 1 97 ? -15.233 3.286 38.376 1.00 50.19 97 LYS A CA 1
ATOM 732 C C . LYS A 1 97 ? -13.777 3.441 37.889 1.00 50.19 97 LYS A C 1
ATOM 734 O O . LYS A 1 97 ? -13.057 4.293 38.402 1.00 50.19 97 LYS A O 1
ATOM 739 N N . SER A 1 98 ? -13.358 2.666 36.890 1.00 55.44 98 SER A N 1
ATOM 740 C CA . SER A 1 98 ? -12.108 2.810 36.139 1.00 55.44 98 SER A CA 1
ATOM 741 C C . SER A 1 98 ? -12.435 2.932 34.647 1.00 55.44 98 SER A C 1
ATOM 743 O O . SER A 1 98 ? -13.002 2.002 34.074 1.00 55.44 98 SER A O 1
ATOM 745 N N . LYS A 1 99 ? -12.097 4.062 34.014 1.00 57.22 99 LYS A N 1
ATOM 746 C CA . LYS A 1 99 ? -12.331 4.291 32.578 1.00 57.22 99 LYS A CA 1
ATOM 747 C C . LYS A 1 99 ? -11.531 3.264 31.746 1.00 57.22 99 LYS A C 1
ATOM 749 O O . LYS A 1 99 ? -10.302 3.315 31.830 1.00 57.22 99 LYS A O 1
ATOM 754 N N . PRO A 1 100 ? -12.158 2.351 30.974 1.00 60.78 100 PRO A N 1
ATOM 755 C CA . PRO A 1 100 ? -11.414 1.519 30.028 1.00 60.78 100 PRO A CA 1
ATOM 756 C C . PRO A 1 100 ? -10.782 2.423 28.963 1.00 60.78 100 PRO A C 1
ATOM 758 O O . PRO A 1 100 ? -11.422 3.368 28.494 1.00 60.78 100 PRO A O 1
ATOM 761 N N . ARG A 1 101 ? -9.517 2.177 28.611 1.00 73.88 101 ARG A N 1
ATOM 762 C CA . ARG A 1 101 ? -8.833 2.944 27.561 1.00 73.88 101 ARG A CA 1
ATOM 763 C C . ARG A 1 101 ? -9.349 2.477 26.202 1.00 73.88 101 ARG A C 1
ATOM 765 O O . ARG A 1 101 ? -9.715 1.312 26.061 1.00 73.88 101 ARG A O 1
ATOM 772 N N . VAL A 1 102 ? -9.352 3.332 25.175 1.00 76.62 102 VAL A N 1
ATOM 773 C CA . VAL A 1 102 ? -9.778 2.904 23.822 1.00 76.62 102 VAL A CA 1
ATOM 774 C C . VAL A 1 102 ? -8.928 1.727 23.341 1.00 76.62 102 VAL A C 1
ATOM 776 O O . VAL A 1 102 ? -9.461 0.783 22.763 1.00 76.62 102 VAL A O 1
ATOM 779 N N . ARG A 1 103 ? -7.635 1.707 23.692 1.00 85.38 103 ARG A N 1
ATOM 780 C CA . ARG A 1 103 ? -6.729 0.568 23.455 1.00 85.38 103 ARG A CA 1
ATOM 781 C C . ARG A 1 103 ? -7.248 -0.773 24.012 1.00 85.38 103 ARG A C 1
ATOM 783 O O . ARG A 1 103 ? -6.931 -1.812 23.447 1.00 85.38 103 ARG A O 1
ATOM 790 N N . ASP A 1 104 ? -8.068 -0.779 25.066 1.00 84.69 104 ASP A N 1
ATOM 791 C CA . ASP A 1 104 ? -8.649 -2.004 25.644 1.00 84.69 104 ASP A CA 1
ATOM 792 C C . ASP A 1 104 ? -9.896 -2.494 24.877 1.00 84.69 104 ASP A C 1
ATOM 794 O O . ASP A 1 104 ? -10.230 -3.690 24.890 1.00 84.69 104 ASP A O 1
ATOM 798 N N . LEU A 1 105 ? -10.583 -1.563 24.208 1.00 86.75 105 LEU A N 1
ATOM 799 C CA . LEU A 1 105 ? -11.811 -1.787 23.439 1.00 86.75 105 LEU A CA 1
ATOM 800 C C . LEU A 1 105 ? -11.532 -2.173 21.980 1.00 86.75 105 LEU A C 1
ATOM 802 O O . LEU A 1 105 ? -12.354 -2.841 21.352 1.00 86.75 105 LEU A O 1
ATOM 806 N N . VAL A 1 106 ? -10.370 -1.798 21.442 1.00 91.62 106 VAL A N 1
ATOM 807 C CA . VAL A 1 106 ? -9.936 -2.193 20.097 1.00 91.62 106 VAL A CA 1
ATOM 808 C C . VAL A 1 106 ? -9.565 -3.679 20.087 1.00 91.62 106 VAL A C 1
ATOM 810 O O . VAL A 1 106 ? -8.546 -4.087 20.641 1.00 91.62 106 VAL A O 1
ATOM 813 N N . LYS A 1 107 ? -10.401 -4.503 19.445 1.00 94.38 107 LYS A N 1
ATOM 814 C CA . LYS A 1 107 ? -10.191 -5.959 19.316 1.00 94.38 107 LYS A CA 1
ATOM 815 C C . LYS A 1 107 ? -9.539 -6.359 18.003 1.00 94.38 107 LYS A C 1
ATOM 817 O O . LYS A 1 107 ? -8.938 -7.429 17.919 1.00 94.38 107 LYS A O 1
ATOM 822 N N . VAL A 1 108 ? -9.644 -5.502 16.993 1.00 96.50 108 VAL A N 1
ATOM 823 C CA . VAL A 1 108 ? -9.066 -5.718 15.668 1.00 96.50 108 VAL A CA 1
ATOM 824 C C . VAL A 1 108 ? -8.346 -4.453 15.233 1.00 96.50 108 VAL A C 1
ATOM 826 O O . VAL A 1 108 ? -8.914 -3.363 15.289 1.00 96.50 108 VAL A O 1
ATOM 829 N N . VAL A 1 109 ? -7.110 -4.599 14.766 1.00 97.38 109 VAL A N 1
ATOM 830 C CA . VAL A 1 109 ? -6.386 -3.537 14.068 1.00 97.38 109 VAL A CA 1
ATOM 831 C C . VAL A 1 109 ? -6.088 -4.020 12.655 1.00 97.38 109 VAL A C 1
ATOM 833 O O . VAL A 1 109 ? -5.307 -4.949 12.479 1.00 97.38 109 VAL A O 1
ATOM 836 N N . ALA A 1 110 ? -6.734 -3.435 11.653 1.00 98.06 110 ALA A N 1
ATOM 837 C CA . ALA A 1 110 ? -6.524 -3.769 10.251 1.00 98.06 110 ALA A CA 1
ATOM 838 C C . ALA A 1 110 ? -5.436 -2.870 9.650 1.00 98.06 110 ALA A C 1
ATOM 840 O O . ALA A 1 110 ? -5.578 -1.648 9.634 1.00 98.06 110 ALA A O 1
ATOM 841 N N . HIS A 1 111 ? -4.371 -3.469 9.128 1.00 98.06 111 HIS A N 1
ATOM 842 C CA . HIS A 1 111 ? -3.222 -2.779 8.548 1.00 98.06 111 HIS A CA 1
ATOM 843 C C . HIS A 1 111 ? -3.193 -2.994 7.047 1.00 98.06 111 HIS A C 1
ATOM 845 O O . HIS A 1 111 ? -3.156 -4.135 6.589 1.00 98.06 111 HIS A O 1
ATOM 851 N N . ARG A 1 112 ? -3.141 -1.912 6.271 1.00 97.62 112 ARG A N 1
ATOM 852 C CA . ARG A 1 112 ? -2.745 -2.021 4.866 1.00 97.62 112 ARG A CA 1
ATOM 853 C C . ARG A 1 112 ? -1.236 -2.246 4.783 1.00 97.62 112 ARG A C 1
ATOM 855 O O . ARG A 1 112 ? -0.464 -1.380 5.185 1.00 97.62 112 ARG A O 1
ATOM 862 N N . VAL A 1 113 ? -0.839 -3.359 4.179 1.00 97.19 113 VAL A N 1
ATOM 863 C CA . VAL A 1 113 ? 0.550 -3.694 3.844 1.00 97.19 113 VAL A CA 1
ATOM 864 C C . VAL A 1 113 ? 0.657 -3.790 2.323 1.00 97.19 113 VAL A C 1
ATOM 866 O O . VAL A 1 113 ? -0.228 -4.334 1.668 1.00 97.19 113 VAL A O 1
ATOM 869 N N . VAL A 1 114 ? 1.706 -3.232 1.722 1.00 95.50 114 VAL A N 1
ATOM 870 C CA . VAL A 1 114 ? 1.788 -3.172 0.255 1.00 95.50 114 VAL A CA 1
ATOM 871 C C . VAL A 1 114 ? 2.088 -4.552 -0.323 1.00 95.50 114 VAL A C 1
ATOM 873 O O . VAL A 1 114 ? 1.353 -5.030 -1.180 1.00 95.50 114 VAL A O 1
ATOM 876 N N . HIS A 1 115 ? 3.141 -5.214 0.155 1.00 95.81 115 HIS A N 1
ATOM 877 C CA . HIS A 1 115 ? 3.604 -6.474 -0.415 1.00 95.81 115 HIS A CA 1
ATOM 878 C C .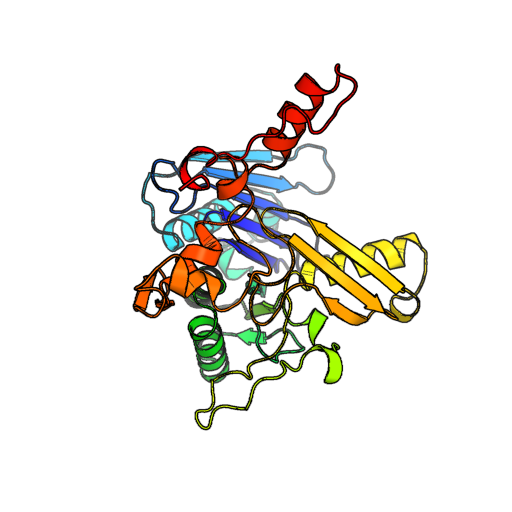 HIS A 1 115 ? 3.363 -7.644 0.544 1.00 95.81 115 HIS A C 1
ATOM 880 O O . HIS A 1 115 ? 3.998 -7.717 1.593 1.00 95.81 115 HIS A O 1
ATOM 886 N N . GLY A 1 116 ? 2.469 -8.566 0.176 1.00 95.94 116 GLY A N 1
ATOM 887 C CA . GLY A 1 116 ? 2.170 -9.792 0.932 1.00 95.94 116 GLY A CA 1
ATOM 888 C C . GLY A 1 116 ? 2.865 -11.047 0.413 1.00 95.94 116 GLY A C 1
ATOM 889 O O . GLY A 1 116 ? 2.614 -12.144 0.907 1.00 95.94 116 GLY A O 1
ATOM 890 N N . GLY A 1 117 ? 3.703 -10.914 -0.619 1.00 94.00 117 GLY A N 1
ATOM 891 C CA . GLY A 1 117 ? 4.292 -12.068 -1.291 1.00 94.00 117 GLY A CA 1
ATOM 892 C C . GLY A 1 117 ? 3.198 -12.945 -1.890 1.00 94.00 117 GLY A C 1
ATOM 893 O O . GLY A 1 117 ? 2.281 -12.448 -2.542 1.00 94.00 117 GLY A O 1
ATOM 894 N N . THR A 1 118 ? 3.280 -14.252 -1.659 1.00 94.25 118 THR A N 1
ATOM 895 C CA . THR A 1 118 ? 2.317 -15.234 -2.177 1.00 94.25 118 THR A CA 1
ATOM 896 C C . THR A 1 118 ? 1.059 -15.382 -1.316 1.00 94.25 118 THR A C 1
ATOM 898 O O . THR A 1 118 ? 0.248 -16.265 -1.593 1.00 94.25 118 THR A O 1
ATOM 901 N N . ALA A 1 119 ? 0.875 -14.551 -0.284 1.00 94.69 119 ALA A N 1
ATOM 902 C CA . ALA A 1 119 ? -0.325 -14.581 0.542 1.00 94.69 119 ALA A CA 1
ATOM 903 C C . ALA A 1 119 ? -1.577 -14.255 -0.293 1.00 94.69 119 ALA A C 1
ATOM 905 O O . ALA A 1 119 ? -1.691 -13.177 -0.880 1.00 94.69 119 ALA A O 1
ATOM 906 N N . ALA A 1 120 ? -2.522 -15.196 -0.328 1.00 94.62 120 ALA A N 1
ATOM 907 C CA . ALA A 1 120 ? -3.835 -15.018 -0.951 1.00 94.62 120 ALA A CA 1
ATOM 908 C C . ALA A 1 120 ? -4.908 -14.556 0.052 1.00 94.62 120 ALA A C 1
ATOM 910 O O . ALA A 1 120 ? -5.958 -14.071 -0.353 1.00 94.62 120 ALA A O 1
ATOM 911 N N . GLU A 1 121 ? -4.619 -14.663 1.349 1.00 95.88 121 GLU A N 1
ATOM 912 C CA . GLU A 1 121 ? -5.531 -14.357 2.451 1.00 95.88 121 GLU A CA 1
ATOM 913 C C . GLU A 1 121 ? -4.901 -13.339 3.417 1.00 95.88 121 GLU A C 1
ATOM 915 O O . GLU A 1 121 ? -3.670 -13.206 3.454 1.00 95.88 121 GLU A O 1
ATOM 920 N N . PRO A 1 122 ? -5.711 -12.620 4.217 1.00 97.06 122 PRO A N 1
ATOM 921 C CA . PRO A 1 122 ? -5.204 -11.763 5.282 1.00 97.06 122 PRO A CA 1
ATOM 922 C C . PRO A 1 122 ? -4.390 -12.554 6.311 1.00 97.06 122 PRO A C 1
ATOM 924 O O . PRO A 1 122 ? -4.740 -13.681 6.660 1.00 97.06 122 PRO A O 1
ATOM 927 N N . MET A 1 123 ? -3.350 -11.935 6.868 1.00 96.69 123 MET A N 1
ATOM 928 C CA . MET A 1 123 ? -2.536 -12.550 7.920 1.00 96.69 123 MET A CA 1
ATOM 929 C C . MET A 1 123 ? -2.907 -11.988 9.294 1.00 96.69 123 MET A C 1
ATOM 931 O O . MET A 1 123 ? -2.951 -10.774 9.475 1.00 96.69 123 MET A O 1
ATOM 935 N N . ALA A 1 124 ? -3.156 -12.858 10.274 1.00 97.00 124 ALA A N 1
ATOM 936 C CA . ALA A 1 124 ? -3.448 -12.455 11.649 1.00 97.00 124 ALA A CA 1
ATOM 937 C C . ALA A 1 124 ? -2.209 -12.596 12.549 1.00 97.00 124 ALA A C 1
ATOM 939 O O . ALA A 1 124 ? -1.585 -13.653 12.597 1.00 97.00 124 ALA A O 1
ATOM 940 N N . ILE A 1 125 ? -1.884 -11.550 13.309 1.00 96.62 125 ILE A N 1
ATOM 941 C CA . ILE A 1 125 ? -0.792 -11.524 14.288 1.00 96.62 125 ILE A CA 1
ATOM 942 C C . ILE A 1 125 ? -1.343 -11.102 15.655 1.00 96.62 125 ILE A C 1
ATOM 944 O O . ILE A 1 125 ? -2.200 -10.223 15.761 1.00 96.62 125 ILE A O 1
ATOM 948 N N . TRP A 1 126 ? -0.852 -11.732 16.718 1.00 95.25 126 TRP A N 1
ATOM 949 C CA . TRP A 1 126 ? -1.151 -11.390 18.110 1.00 95.25 126 TRP A CA 1
ATOM 950 C C . TRP A 1 126 ? 0.139 -11.418 18.948 1.00 95.25 126 TRP A C 1
ATOM 952 O O . TRP A 1 126 ? 1.152 -11.952 18.486 1.00 95.25 126 TRP A O 1
ATOM 962 N N . PRO A 1 127 ? 0.152 -10.838 20.164 1.00 92.88 127 PRO A N 1
ATOM 963 C CA . PRO A 1 127 ? 1.326 -10.899 21.032 1.00 92.88 127 PRO A CA 1
ATOM 964 C C . PRO A 1 127 ? 1.773 -12.347 21.291 1.00 92.88 127 PRO A C 1
ATOM 966 O O . PRO A 1 127 ? 0.968 -13.179 21.705 1.00 92.88 127 PRO A O 1
ATOM 969 N N . GLY A 1 128 ? 3.051 -12.643 21.038 1.00 92.38 128 GLY A N 1
ATOM 970 C CA . GLY A 1 128 ? 3.618 -13.994 21.158 1.00 92.38 128 GLY A CA 1
ATOM 971 C C . GLY A 1 128 ? 3.441 -14.897 19.928 1.00 92.38 128 GLY A C 1
ATOM 972 O O . GLY A 1 128 ? 3.778 -16.073 19.999 1.00 92.38 128 GLY A O 1
ATOM 973 N N . HIS A 1 129 ? 2.922 -14.387 18.806 1.00 95.25 129 HIS A N 1
ATOM 974 C CA . HIS A 1 129 ? 2.832 -15.140 17.551 1.00 95.25 129 HIS A CA 1
ATOM 975 C C . HIS A 1 129 ? 4.157 -15.082 16.765 1.00 95.25 129 HIS A C 1
ATOM 977 O O . HIS A 1 129 ? 4.312 -14.242 15.883 1.00 95.25 129 HIS A O 1
ATOM 983 N N . GLU A 1 130 ? 5.116 -15.949 17.104 1.00 94.44 130 GLU A N 1
ATOM 984 C CA . GLU A 1 130 ? 6.472 -15.941 16.520 1.00 94.44 130 GLU A CA 1
ATOM 985 C C . GLU A 1 130 ? 6.473 -16.155 14.996 1.00 94.44 130 GLU A C 1
ATOM 987 O O . GLU A 1 130 ? 7.015 -15.323 14.275 1.00 94.44 130 GLU A O 1
ATOM 992 N N . GLU A 1 131 ? 5.777 -17.180 14.492 1.00 94.75 131 GLU A N 1
ATOM 993 C CA . GLU A 1 131 ? 5.698 -17.481 13.050 1.00 94.75 131 GLU A CA 1
ATOM 994 C C . GLU A 1 131 ? 5.157 -16.293 12.232 1.00 94.75 131 GLU A C 1
ATOM 996 O O . GLU A 1 131 ? 5.736 -15.897 11.219 1.00 94.75 131 GLU A O 1
ATOM 1001 N N . GLY A 1 132 ? 4.077 -15.656 12.701 1.00 93.81 132 GLY A N 1
ATOM 1002 C CA . GLY A 1 132 ? 3.512 -14.481 12.034 1.00 93.81 132 GLY A CA 1
ATOM 1003 C C . GLY A 1 132 ? 4.444 -13.264 12.042 1.00 93.81 132 GLY A C 1
ATOM 1004 O O . GLY A 1 132 ? 4.422 -12.469 11.100 1.00 93.81 132 GLY A O 1
ATOM 1005 N N . LEU A 1 133 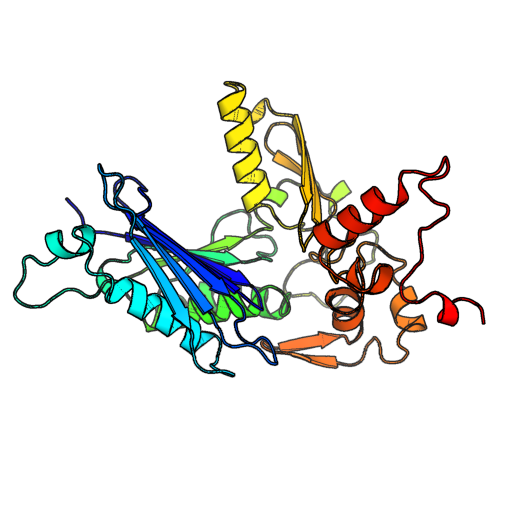? 5.271 -13.110 13.082 1.00 93.81 133 LEU A N 1
ATOM 1006 C CA . LEU A 1 133 ? 6.279 -12.051 13.153 1.00 93.81 133 LEU A CA 1
ATOM 1007 C C . LEU A 1 133 ? 7.435 -12.311 12.183 1.00 93.81 133 LEU A C 1
ATOM 1009 O O . LEU A 1 133 ? 7.825 -11.392 11.467 1.00 93.81 133 LEU A O 1
ATOM 1013 N N . GLU A 1 134 ? 7.926 -13.548 12.106 1.00 92.75 134 GLU A N 1
ATOM 1014 C CA . GLU A 1 134 ? 8.971 -13.940 11.153 1.00 92.75 134 GLU A CA 1
ATOM 1015 C C . GLU A 1 134 ? 8.512 -13.746 9.703 1.00 92.75 134 GLU A C 1
ATOM 1017 O O . GLU A 1 134 ? 9.233 -13.166 8.887 1.00 92.75 134 GLU A O 1
ATOM 1022 N N . GLN A 1 135 ? 7.280 -14.155 9.381 1.00 92.62 135 GLN A N 1
ATOM 1023 C CA . GLN A 1 135 ? 6.712 -13.949 8.049 1.00 92.62 135 GLN A CA 1
ATOM 1024 C C . GLN A 1 135 ? 6.565 -12.456 7.720 1.00 92.62 135 GLN A C 1
ATOM 1026 O O . GLN A 1 135 ? 6.892 -12.027 6.611 1.00 92.62 135 GLN A O 1
ATOM 1031 N N . MET A 1 136 ? 6.098 -11.643 8.672 1.00 93.75 136 MET A N 1
ATOM 1032 C CA . MET A 1 136 ? 6.007 -10.191 8.504 1.00 93.75 136 MET A CA 1
ATOM 1033 C C . MET A 1 136 ? 7.385 -9.558 8.257 1.00 93.75 136 MET A C 1
ATOM 1035 O O . MET A 1 136 ? 7.510 -8.696 7.385 1.00 93.75 136 MET A O 1
ATOM 1039 N N . ASP A 1 137 ? 8.417 -9.996 8.980 1.00 91.50 137 ASP A N 1
ATOM 1040 C CA . ASP A 1 137 ? 9.783 -9.494 8.821 1.00 91.50 137 ASP A CA 1
ATOM 1041 C C . ASP A 1 137 ? 10.377 -9.875 7.465 1.00 91.50 137 ASP A C 1
ATOM 1043 O O . ASP A 1 137 ? 10.959 -9.020 6.794 1.00 91.50 137 ASP A O 1
ATOM 1047 N N . ALA A 1 138 ? 10.151 -11.106 6.999 1.00 90.75 138 ALA A N 1
ATOM 1048 C CA . ALA A 1 138 ? 10.557 -11.534 5.662 1.00 90.75 138 ALA A CA 1
ATOM 1049 C C . ALA A 1 138 ? 9.896 -10.684 4.558 1.00 90.75 138 ALA A C 1
ATOM 1051 O O . ALA A 1 138 ? 10.555 -10.283 3.595 1.00 90.75 138 ALA A O 1
ATOM 1052 N N . LEU A 1 139 ? 8.610 -10.346 4.714 1.00 91.94 139 LEU A N 1
ATOM 1053 C CA . LEU A 1 139 ? 7.900 -9.447 3.798 1.00 91.94 139 LEU A CA 1
ATOM 1054 C C . LEU A 1 139 ? 8.430 -8.008 3.857 1.00 91.94 139 LEU A C 1
ATOM 1056 O O . LEU A 1 139 ? 8.466 -7.325 2.831 1.00 91.94 139 LEU A O 1
ATOM 1060 N N . SER A 1 140 ? 8.826 -7.528 5.038 1.00 90.56 140 SER A N 1
ATOM 1061 C CA . SER A 1 140 ? 9.439 -6.206 5.196 1.00 90.56 140 SER A CA 1
ATOM 1062 C C . SER A 1 140 ? 10.810 -6.141 4.535 1.00 90.56 140 SER A C 1
ATOM 1064 O O . SER A 1 140 ? 11.088 -5.182 3.823 1.00 90.56 140 SER A O 1
ATOM 1066 N N . ALA A 1 141 ? 11.639 -7.167 4.737 1.00 88.50 141 ALA A N 1
ATOM 1067 C CA . ALA A 1 141 ? 12.978 -7.258 4.167 1.00 88.50 141 ALA A CA 1
ATOM 1068 C C . ALA A 1 141 ? 12.950 -7.350 2.637 1.00 88.50 141 ALA A C 1
ATOM 1070 O O . ALA A 1 141 ? 13.823 -6.799 1.976 1.00 88.50 141 ALA A O 1
ATOM 1071 N N . PHE A 1 142 ? 11.934 -8.004 2.065 1.00 87.81 142 PHE A N 1
ATOM 1072 C CA . PHE A 1 142 ? 11.782 -8.079 0.614 1.00 87.81 142 PHE A CA 1
ATOM 1073 C C . PHE A 1 142 ? 11.361 -6.746 -0.028 1.00 87.81 142 PHE A C 1
ATOM 1075 O O . PHE A 1 142 ? 11.815 -6.419 -1.120 1.00 87.81 142 PHE A O 1
ATOM 1082 N N . ALA A 1 143 ? 10.474 -5.981 0.617 1.00 88.12 143 ALA A N 1
ATOM 1083 C CA . ALA A 1 143 ? 9.942 -4.727 0.074 1.00 88.12 143 ALA A CA 1
ATOM 1084 C C . ALA A 1 143 ? 10.083 -3.560 1.074 1.00 88.12 143 ALA A C 1
ATOM 1086 O O . ALA A 1 143 ? 9.069 -2.967 1.476 1.00 88.12 143 ALA A O 1
ATOM 1087 N N . PRO A 1 144 ? 11.314 -3.187 1.474 1.00 87.88 144 PRO A N 1
ATOM 1088 C CA . PRO A 1 144 ? 11.545 -2.271 2.592 1.00 87.88 144 PRO A CA 1
ATOM 1089 C C . PRO A 1 144 ? 10.990 -0.868 2.320 1.00 87.88 144 PRO A C 1
ATOM 1091 O O . PRO A 1 144 ? 10.335 -0.282 3.180 1.00 87.88 144 PRO A O 1
ATOM 1094 N N . LEU A 1 145 ? 11.105 -0.376 1.079 1.00 85.56 145 LEU A N 1
ATOM 1095 C CA . LEU A 1 145 ? 10.548 0.915 0.644 1.00 85.56 145 LEU A CA 1
ATOM 1096 C C . LEU A 1 145 ? 9.014 1.010 0.733 1.00 85.56 145 LEU A C 1
ATOM 1098 O O . LEU A 1 145 ? 8.455 2.104 0.592 1.00 85.56 145 LEU A O 1
ATOM 1102 N N . HIS A 1 146 ? 8.320 -0.117 0.892 1.00 86.38 146 HIS A N 1
ATOM 1103 C CA . HIS A 1 146 ? 6.863 -0.192 0.817 1.00 86.38 146 HIS A CA 1
ATOM 1104 C C . HIS A 1 146 ? 6.216 -0.709 2.104 1.00 86.38 146 HIS A C 1
ATOM 1106 O O . HIS A 1 146 ? 5.140 -0.234 2.463 1.00 86.38 146 HIS A O 1
ATOM 1112 N N . ASN A 1 147 ? 6.858 -1.648 2.799 1.00 93.00 147 ASN A N 1
ATOM 1113 C CA . ASN A 1 147 ? 6.286 -2.318 3.964 1.00 93.00 147 ASN A CA 1
ATOM 1114 C C . ASN A 1 147 ? 6.757 -1.740 5.307 1.00 93.00 147 ASN A C 1
ATOM 1116 O O . ASN A 1 147 ? 6.036 -1.898 6.292 1.00 93.00 147 ASN A O 1
ATOM 1120 N N . HIS A 1 148 ? 7.900 -1.040 5.359 1.00 90.88 148 HIS A N 1
ATOM 1121 C CA . HIS A 1 148 ? 8.533 -0.614 6.615 1.00 90.88 148 HIS A CA 1
ATOM 1122 C C . HIS A 1 148 ? 7.574 0.090 7.589 1.00 90.88 148 HIS A C 1
ATOM 1124 O O . HIS A 1 148 ? 7.397 -0.368 8.716 1.00 90.88 148 HIS A O 1
ATOM 1130 N N . PHE A 1 149 ? 6.905 1.158 7.145 1.00 92.12 149 PHE A N 1
ATOM 1131 C CA . PHE A 1 149 ? 6.018 1.950 8.004 1.00 92.12 149 PHE A CA 1
ATOM 1132 C C . PHE A 1 149 ? 4.801 1.160 8.499 1.00 92.12 149 PHE A C 1
ATOM 1134 O O . PHE A 1 149 ? 4.352 1.352 9.627 1.00 92.12 149 PHE A O 1
ATOM 1141 N N . ALA A 1 150 ? 4.271 0.250 7.678 1.00 93.94 150 ALA A N 1
ATOM 1142 C CA . ALA A 1 150 ? 3.170 -0.612 8.093 1.00 93.94 150 ALA A CA 1
ATOM 1143 C C . ALA A 1 150 ? 3.631 -1.588 9.187 1.00 93.94 150 ALA A C 1
ATOM 1145 O O . ALA A 1 150 ? 2.975 -1.713 10.217 1.00 93.94 150 ALA A O 1
ATOM 1146 N N . VAL A 1 151 ? 4.794 -2.220 9.008 1.00 93.56 151 VAL A N 1
ATOM 1147 C CA . VAL A 1 151 ? 5.376 -3.153 9.986 1.00 93.56 151 VAL A CA 1
ATOM 1148 C C . VAL A 1 151 ? 5.734 -2.454 11.297 1.00 93.56 151 VAL A C 1
ATOM 1150 O O . VAL A 1 151 ? 5.472 -2.987 12.376 1.00 93.56 151 VAL A O 1
ATOM 1153 N N . GLN A 1 152 ? 6.264 -1.235 11.217 1.00 93.19 152 GLN A N 1
ATOM 1154 C CA . GLN A 1 152 ? 6.544 -0.397 12.377 1.00 93.19 152 GLN A CA 1
ATOM 1155 C C . GLN A 1 152 ? 5.276 -0.153 13.214 1.00 93.19 152 GLN A C 1
ATOM 1157 O O . GLN A 1 152 ? 5.266 -0.380 14.426 1.00 93.19 152 GLN A O 1
ATOM 1162 N N . VAL A 1 153 ? 4.168 0.211 12.562 1.00 95.19 153 VAL A N 1
ATOM 1163 C CA . VAL A 1 153 ? 2.879 0.433 13.234 1.00 95.19 153 VAL A CA 1
ATOM 1164 C C . VAL A 1 153 ? 2.257 -0.867 13.755 1.00 95.19 153 VAL A C 1
ATOM 1166 O O . VAL A 1 153 ? 1.699 -0.866 14.853 1.00 95.19 153 VAL A O 1
ATOM 1169 N N . VAL A 1 154 ? 2.409 -2.000 13.059 1.00 95.94 154 VAL A N 1
ATOM 1170 C CA . VAL A 1 154 ? 2.007 -3.318 13.590 1.00 95.94 154 VAL A CA 1
ATOM 1171 C C . VAL A 1 154 ? 2.731 -3.611 14.906 1.00 95.94 154 VAL A C 1
ATOM 1173 O O . VAL A 1 154 ? 2.087 -3.974 15.892 1.00 95.94 154 VAL A O 1
ATOM 1176 N N . ARG A 1 155 ? 4.056 -3.414 14.962 1.00 94.81 155 ARG A N 1
ATOM 1177 C CA . ARG A 1 155 ? 4.856 -3.632 16.181 1.00 94.81 155 ARG A CA 1
ATOM 1178 C C . ARG A 1 155 ? 4.447 -2.696 17.313 1.00 94.81 155 ARG A C 1
ATOM 1180 O O . ARG A 1 155 ? 4.292 -3.154 18.448 1.00 94.81 155 ARG A O 1
ATOM 1187 N N . PHE A 1 156 ? 4.200 -1.423 17.004 1.00 94.88 156 PHE A N 1
ATOM 1188 C CA . PHE A 1 156 ? 3.645 -0.477 17.967 1.00 94.88 156 PHE A CA 1
ATOM 1189 C C . PHE A 1 156 ? 2.312 -0.991 18.533 1.00 94.88 156 PHE A C 1
ATOM 1191 O O . PHE A 1 156 ? 2.135 -1.082 19.749 1.00 94.88 156 PHE A O 1
ATOM 1198 N N . CYS A 1 157 ? 1.376 -1.392 17.669 1.00 95.38 157 CYS A N 1
ATOM 1199 C CA . CYS A 1 157 ? 0.069 -1.882 18.093 1.00 95.38 157 CYS A CA 1
ATOM 1200 C C . CYS A 1 157 ? 0.154 -3.185 18.901 1.00 95.38 157 CYS A C 1
ATOM 1202 O O . CYS A 1 157 ? -0.577 -3.315 19.876 1.00 95.38 157 CYS A O 1
ATOM 1204 N N . LEU A 1 158 ? 1.062 -4.114 18.586 1.00 94.75 158 LEU A N 1
ATOM 1205 C CA . LEU A 1 158 ? 1.270 -5.326 19.396 1.00 94.75 158 LEU A CA 1
ATOM 1206 C C . LEU A 1 158 ? 1.694 -5.005 20.834 1.00 94.75 158 LEU A C 1
ATOM 1208 O O . LEU A 1 158 ? 1.280 -5.690 21.768 1.00 94.75 158 LEU A O 1
ATOM 1212 N N . LYS A 1 159 ? 2.494 -3.950 21.019 1.00 93.44 159 LYS A N 1
ATOM 1213 C CA . LYS A 1 159 ? 2.952 -3.493 22.336 1.00 93.44 159 LYS A CA 1
ATOM 1214 C C . LYS A 1 159 ? 1.882 -2.699 23.089 1.00 93.44 159 LYS A C 1
ATOM 1216 O O . LYS A 1 159 ? 1.766 -2.820 24.306 1.00 93.44 159 LYS A O 1
ATOM 1221 N N . HIS A 1 160 ? 1.122 -1.866 22.380 1.00 91.31 160 HIS A N 1
ATOM 1222 C CA . HIS A 1 160 ? 0.246 -0.857 22.985 1.00 91.31 160 HIS A CA 1
ATOM 1223 C C . HIS A 1 160 ? -1.252 -1.193 22.943 1.00 91.31 160 HIS A C 1
ATOM 1225 O O . HIS A 1 160 ? -2.024 -0.567 23.666 1.00 91.31 160 HIS A O 1
ATOM 1231 N N . ILE A 1 161 ? -1.659 -2.179 22.143 1.00 91.06 161 ILE A N 1
ATOM 1232 C CA . ILE A 1 161 ? -3.026 -2.706 22.011 1.00 91.06 161 ILE A CA 1
ATOM 1233 C C . ILE A 1 161 ? -2.957 -4.242 22.168 1.00 91.06 161 ILE A C 1
ATOM 1235 O O . ILE A 1 161 ? -3.265 -4.985 21.235 1.00 91.06 161 ILE A O 1
ATOM 1239 N N . PRO A 1 162 ? -2.521 -4.759 23.336 1.00 85.81 162 PRO A N 1
ATOM 1240 C CA . PRO A 1 162 ? -2.188 -6.180 23.502 1.00 85.81 162 PRO A CA 1
ATOM 1241 C C . PRO A 1 162 ? -3.404 -7.115 23.400 1.00 85.81 162 PRO A C 1
ATOM 1243 O O . PRO A 1 162 ? -3.255 -8.302 23.130 1.00 85.81 162 PRO A O 1
ATOM 1246 N N . ASN A 1 163 ? -4.616 -6.583 23.587 1.00 88.31 163 ASN A N 1
ATOM 1247 C CA . ASN A 1 163 ? -5.865 -7.335 23.448 1.00 88.31 163 ASN A CA 1
ATOM 1248 C C . ASN A 1 163 ? -6.393 -7.368 22.002 1.00 88.31 163 ASN A C 1
ATOM 1250 O O . ASN A 1 163 ? -7.396 -8.032 21.735 1.00 88.31 163 ASN A O 1
ATOM 1254 N N . GLY A 1 164 ? -5.761 -6.624 21.088 1.00 91.81 164 GLY A N 1
ATOM 1255 C CA . GLY A 1 164 ? -6.173 -6.502 19.696 1.00 91.81 164 GLY A CA 1
ATOM 1256 C C . GLY A 1 164 ? -5.425 -7.471 18.785 1.00 91.81 164 GLY A C 1
ATOM 1257 O O . GLY A 1 164 ? -4.194 -7.538 18.803 1.00 91.81 164 GLY A O 1
ATOM 1258 N N . ARG A 1 165 ? -6.162 -8.183 17.929 1.00 96.00 165 ARG A N 1
ATOM 1259 C CA . ARG A 1 165 ? -5.573 -8.941 16.817 1.00 96.00 165 ARG A CA 1
ATOM 1260 C C . ARG A 1 165 ? -5.184 -7.982 15.696 1.00 96.00 165 ARG A C 1
ATOM 1262 O O . ARG A 1 165 ? -6.012 -7.197 15.238 1.00 96.00 165 ARG A O 1
ATOM 1269 N N . GLN A 1 166 ? -3.940 -8.064 15.244 1.00 97.69 166 GLN A N 1
ATOM 1270 C CA . GLN A 1 166 ? -3.447 -7.321 14.088 1.00 97.69 166 GLN A CA 1
ATOM 1271 C C . GLN A 1 166 ? -3.787 -8.121 12.829 1.00 97.69 166 GLN A C 1
ATOM 1273 O O . GLN A 1 166 ? -3.398 -9.279 12.721 1.00 97.69 166 GLN A O 1
ATOM 1278 N N . ILE A 1 167 ? -4.521 -7.534 11.891 1.00 98.06 167 ILE A N 1
ATOM 1279 C CA . ILE A 1 167 ? -4.908 -8.161 10.626 1.00 98.06 167 ILE A CA 1
ATOM 1280 C C . ILE A 1 167 ? -4.208 -7.417 9.498 1.00 98.06 167 ILE A C 1
ATOM 1282 O O . ILE A 1 167 ? -4.494 -6.249 9.249 1.00 98.06 167 ILE A O 1
ATOM 1286 N N . LEU A 1 168 ? -3.279 -8.081 8.827 1.00 98.06 168 LEU A N 1
ATOM 1287 C CA . LEU A 1 168 ? -2.502 -7.524 7.732 1.00 98.06 168 LEU A CA 1
ATOM 1288 C C . LEU A 1 168 ? -3.228 -7.841 6.423 1.00 98.06 168 LEU A C 1
ATOM 1290 O O . LEU A 1 168 ? -3.434 -9.003 6.072 1.00 98.06 168 LEU A O 1
ATOM 1294 N N . LEU A 1 169 ? -3.640 -6.784 5.730 1.00 98.19 169 LEU A N 1
ATOM 1295 C CA . LEU A 1 169 ? -4.342 -6.813 4.454 1.00 98.19 169 LEU A CA 1
ATOM 1296 C C . LEU A 1 169 ? -3.373 -6.365 3.364 1.00 98.19 169 LEU A C 1
ATOM 1298 O O . LEU A 1 169 ? -2.905 -5.223 3.374 1.00 98.19 169 LEU A O 1
ATOM 1302 N N . PHE A 1 170 ? -3.065 -7.266 2.435 1.00 97.94 170 PHE A N 1
ATOM 1303 C CA . PHE A 1 170 ? -2.023 -7.040 1.442 1.00 97.94 170 PHE A CA 1
ATOM 1304 C C . PHE A 1 170 ? -2.587 -6.482 0.138 1.00 97.94 170 PHE A C 1
ATOM 1306 O O . PHE A 1 170 ? -3.530 -7.039 -0.416 1.00 97.94 170 PHE A O 1
ATOM 1313 N N . ASP A 1 171 ? -1.963 -5.452 -0.432 1.00 98.00 171 ASP A N 1
ATOM 1314 C CA . ASP A 1 171 ? -2.336 -4.971 -1.771 1.00 98.00 171 ASP A CA 1
ATOM 1315 C C . ASP A 1 171 ? -2.074 -6.017 -2.874 1.00 98.00 171 ASP A C 1
ATOM 1317 O O . ASP A 1 171 ? -2.666 -5.928 -3.947 1.00 98.00 171 ASP A O 1
ATOM 1321 N N . THR A 1 172 ? -1.229 -7.021 -2.626 1.00 98.25 172 THR A N 1
ATOM 1322 C CA . THR A 1 172 ? -0.950 -8.121 -3.566 1.00 98.25 172 THR A CA 1
ATOM 1323 C C . THR A 1 172 ? -2.025 -9.214 -3.564 1.00 98.25 172 THR A C 1
ATOM 1325 O O . THR A 1 172 ? -2.130 -9.959 -4.535 1.00 98.25 172 THR A O 1
ATOM 1328 N N . MET A 1 173 ? -2.849 -9.334 -2.513 1.00 97.69 173 MET A N 1
ATOM 1329 C CA . MET A 1 173 ? -3.705 -10.520 -2.319 1.00 97.69 173 MET A CA 1
ATOM 1330 C C . MET A 1 173 ? -4.760 -10.696 -3.423 1.00 97.69 173 MET A C 1
ATOM 1332 O O . MET A 1 173 ? -5.009 -11.810 -3.882 1.00 97.69 173 MET A O 1
ATOM 1336 N N . PHE A 1 174 ? -5.332 -9.589 -3.913 1.00 98.44 174 PHE A N 1
ATOM 1337 C CA . PHE A 1 174 ? -6.337 -9.589 -4.986 1.00 98.44 174 PHE A CA 1
ATOM 1338 C C . PHE A 1 174 ? -5.783 -10.157 -6.305 1.00 98.44 174 PHE A C 1
ATOM 1340 O O . PHE A 1 174 ? -6.511 -10.734 -7.113 1.00 98.44 174 PHE A O 1
ATOM 1347 N N . HIS A 1 175 ? -4.471 -10.028 -6.499 1.00 98.62 175 HIS A N 1
ATOM 1348 C CA . HIS A 1 175 ? -3.736 -10.458 -7.683 1.00 98.62 175 HIS A CA 1
ATOM 1349 C C . HIS A 1 175 ? -3.224 -11.903 -7.594 1.00 98.62 175 HIS A C 1
ATOM 1351 O O . HIS A 1 175 ? -2.621 -12.403 -8.542 1.00 98.62 175 HIS A O 1
ATOM 1357 N N . SER A 1 176 ? -3.506 -12.621 -6.501 1.00 97.88 176 SER A N 1
ATOM 1358 C CA . SER A 1 176 ? -3.148 -14.044 -6.343 1.00 97.88 176 SER A CA 1
ATOM 1359 C C . SER A 1 176 ? -3.758 -14.956 -7.420 1.00 97.88 176 SER A C 1
ATOM 1361 O O . SER A 1 176 ? -3.270 -16.061 -7.651 1.00 97.88 176 SER A O 1
ATOM 1363 N N . THR A 1 177 ? -4.797 -14.476 -8.109 1.00 98.38 177 THR A N 1
ATOM 1364 C CA . THR A 1 177 ? -5.508 -15.172 -9.190 1.00 98.38 177 THR A CA 1
ATOM 1365 C C . THR A 1 177 ? -4.877 -14.998 -10.576 1.00 98.38 177 THR A C 1
ATOM 1367 O O . THR A 1 177 ? -5.300 -15.678 -11.513 1.00 98.38 177 THR A O 1
ATOM 1370 N N . ILE A 1 178 ? -3.844 -14.154 -10.712 1.00 98.69 178 ILE A N 1
ATOM 1371 C CA . ILE A 1 178 ? -3.108 -13.979 -11.970 1.00 98.69 178 ILE A CA 1
ATOM 1372 C C . ILE A 1 178 ? -2.479 -15.324 -12.380 1.00 98.69 178 ILE A C 1
ATOM 1374 O O . ILE A 1 178 ? -1.822 -15.971 -11.555 1.00 98.69 178 ILE A O 1
ATOM 1378 N N . PRO A 1 179 ? -2.639 -15.768 -13.640 1.00 98.25 179 PRO A N 1
ATOM 1379 C CA . PRO A 1 179 ? -2.163 -17.076 -14.070 1.00 98.25 179 PRO A CA 1
ATOM 1380 C C . PRO A 1 179 ? -0.651 -17.089 -14.392 1.00 98.25 179 PRO A C 1
ATOM 1382 O O . PRO A 1 179 ? -0.070 -16.038 -14.685 1.00 98.25 179 PRO A O 1
ATOM 1385 N N . PRO A 1 180 ? 0.005 -18.270 -14.401 1.00 97.81 180 PRO A N 1
ATOM 1386 C CA . PRO A 1 180 ? 1.454 -18.405 -14.600 1.00 97.81 180 PRO A CA 1
ATOM 1387 C C . PRO A 1 180 ? 2.020 -17.711 -15.827 1.00 97.81 180 PRO A C 1
ATOM 1389 O O . PRO A 1 180 ? 3.041 -17.034 -15.723 1.00 97.81 180 PRO A O 1
ATOM 1392 N N . GLN A 1 181 ? 1.339 -17.804 -16.963 1.00 97.81 181 GLN A N 1
ATOM 1393 C CA . GLN A 1 181 ? 1.769 -17.163 -18.203 1.00 97.81 181 GLN A CA 1
ATOM 1394 C C . GLN A 1 181 ? 1.750 -15.626 -18.156 1.00 97.81 181 GLN A C 1
ATOM 1396 O O . GLN A 1 181 ? 2.326 -14.996 -19.033 1.00 97.81 181 GLN A O 1
ATOM 1401 N N . VAL A 1 182 ? 1.089 -15.026 -17.160 1.00 98.38 182 VAL A N 1
ATOM 1402 C CA . VAL A 1 182 ? 1.039 -13.569 -16.966 1.00 98.38 182 VAL A CA 1
ATOM 1403 C C . VAL A 1 182 ? 2.023 -13.121 -15.888 1.00 98.38 182 VAL A C 1
ATOM 1405 O O . VAL A 1 182 ? 2.644 -12.070 -16.030 1.00 98.38 182 VAL A O 1
ATOM 1408 N N . TYR A 1 183 ? 2.186 -13.894 -14.806 1.00 98.06 183 TYR A N 1
ATOM 1409 C CA . TYR A 1 183 ? 3.071 -13.472 -13.719 1.00 98.06 183 TYR A CA 1
ATOM 1410 C C . TYR A 1 183 ? 4.539 -13.855 -13.886 1.00 98.06 183 TYR A C 1
ATOM 1412 O O . TYR A 1 183 ? 5.382 -13.334 -13.153 1.00 98.06 183 TYR A O 1
ATOM 1420 N N . THR A 1 184 ? 4.853 -14.810 -14.760 1.00 97.12 184 THR A N 1
ATOM 1421 C CA . THR A 1 184 ? 6.217 -15.331 -14.894 1.00 97.12 184 THR A CA 1
ATOM 1422 C C . THR A 1 184 ? 7.057 -14.367 -15.721 1.00 97.12 184 THR A C 1
ATOM 1424 O O . THR A 1 184 ? 6.731 -14.095 -16.874 1.00 97.12 184 THR A O 1
ATOM 1427 N N . TYR A 1 185 ? 8.154 -13.872 -15.146 1.00 95.94 185 TYR A N 1
ATOM 1428 C CA . TYR A 1 185 ? 9.146 -13.121 -15.908 1.00 95.94 185 TYR A CA 1
ATOM 1429 C C . TYR A 1 185 ? 10.020 -14.078 -16.734 1.00 95.94 185 TYR A C 1
ATOM 1431 O O . TYR A 1 185 ? 10.376 -15.146 -16.230 1.00 95.94 185 TYR A O 1
ATOM 1439 N N . PRO A 1 186 ? 10.394 -13.719 -17.978 1.00 94.75 186 PRO A N 1
ATOM 1440 C CA . PRO A 1 186 ? 11.256 -14.531 -18.836 1.00 94.75 186 PRO A CA 1
ATOM 1441 C C . PRO A 1 186 ? 12.730 -14.402 -18.410 1.00 94.75 186 PRO A C 1
ATOM 1443 O O . PRO A 1 186 ? 13.573 -13.935 -19.170 1.00 94.75 186 PRO A O 1
ATOM 1446 N N . LEU A 1 187 ? 13.022 -14.781 -17.166 1.00 89.06 187 LEU A N 1
ATOM 1447 C CA . LEU A 1 187 ? 14.344 -14.745 -16.551 1.00 89.06 187 LEU A CA 1
ATOM 1448 C C . LEU A 1 187 ? 14.672 -16.134 -15.994 1.00 89.06 187 LEU A C 1
ATOM 1450 O O . LEU A 1 187 ? 13.803 -16.795 -15.421 1.00 89.06 187 LEU A O 1
ATOM 1454 N N . GLU A 1 188 ? 15.916 -16.580 -16.169 1.00 87.44 188 GLU A N 1
ATOM 1455 C CA . GLU A 1 188 ? 16.388 -17.819 -15.553 1.00 87.44 188 GLU A CA 1
ATOM 1456 C C . GLU A 1 188 ? 16.266 -17.727 -14.026 1.00 87.44 188 GLU A C 1
ATOM 1458 O O . GLU A 1 188 ? 16.517 -16.679 -13.424 1.00 87.44 188 GLU A O 1
ATOM 1463 N N . GLN A 1 189 ? 15.840 -18.817 -13.387 1.00 76.81 189 GLN A N 1
ATOM 1464 C CA . GLN A 1 189 ? 15.750 -18.833 -11.933 1.00 76.81 189 GLN A CA 1
ATOM 1465 C C . GLN A 1 189 ? 17.153 -18.861 -11.331 1.00 76.81 189 GLN A C 1
ATOM 1467 O O . GLN A 1 189 ? 17.960 -19.723 -11.669 1.00 76.81 189 GLN A O 1
ATOM 1472 N N . SER A 1 190 ? 17.421 -17.932 -10.413 1.00 78.94 190 SER A N 1
ATOM 1473 C CA . SER A 1 190 ? 18.671 -17.921 -9.655 1.00 78.94 190 SER A CA 1
ATOM 1474 C C . SER A 1 190 ? 18.851 -19.231 -8.882 1.00 78.94 190 SER A C 1
ATOM 1476 O O . SER A 1 190 ? 17.891 -19.789 -8.343 1.00 78.94 190 SER A O 1
ATOM 1478 N N . SER A 1 191 ? 20.098 -19.697 -8.775 1.00 78.88 191 SER A N 1
ATOM 1479 C CA . SER A 1 191 ? 20.469 -20.780 -7.857 1.00 78.88 191 SER A CA 1
ATOM 1480 C C . SER A 1 191 ? 20.246 -20.397 -6.391 1.00 78.88 191 SER A C 1
ATOM 1482 O O . SER A 1 191 ? 20.070 -21.269 -5.539 1.00 78.88 191 SER A O 1
ATOM 1484 N N . GLU A 1 192 ? 20.242 -19.097 -6.094 1.00 81.94 192 GLU A N 1
ATOM 1485 C CA . GLU A 1 192 ? 19.943 -18.551 -4.777 1.00 81.94 192 GLU A CA 1
ATOM 1486 C C . GLU A 1 192 ? 18.439 -18.309 -4.639 1.00 81.94 192 GLU A C 1
ATOM 1488 O O . GLU A 1 192 ? 17.835 -17.528 -5.378 1.00 81.94 192 GLU A O 1
ATOM 1493 N N . LYS A 1 193 ? 17.814 -18.985 -3.670 1.00 75.50 193 LYS A N 1
ATOM 1494 C CA . LYS A 1 193 ? 16.397 -18.778 -3.369 1.00 75.50 193 LYS A CA 1
ATOM 1495 C C . LYS A 1 193 ? 16.214 -17.452 -2.641 1.00 75.50 193 LYS A C 1
ATOM 1497 O O . LYS A 1 193 ? 16.725 -17.271 -1.539 1.00 75.50 193 LYS A O 1
ATOM 1502 N N . THR A 1 194 ? 15.417 -16.563 -3.217 1.00 79.19 194 THR A N 1
ATOM 1503 C CA . THR A 1 194 ? 14.888 -15.396 -2.509 1.00 79.19 194 THR A CA 1
ATOM 1504 C C . THR A 1 194 ? 13.795 -15.827 -1.517 1.00 79.19 194 THR A C 1
ATOM 1506 O O . THR A 1 194 ? 13.113 -16.827 -1.767 1.00 79.19 194 THR A O 1
ATOM 1509 N N . PRO A 1 195 ? 13.570 -15.087 -0.409 1.00 77.00 195 PRO A N 1
ATOM 1510 C CA . PRO A 1 195 ? 12.519 -15.407 0.569 1.00 77.00 195 PRO A CA 1
ATOM 1511 C C . PRO A 1 195 ? 11.118 -15.494 -0.041 1.00 77.00 195 PRO A C 1
ATOM 1513 O O . PRO A 1 195 ? 10.267 -16.233 0.447 1.00 77.00 195 PRO A O 1
ATOM 1516 N N . ILE A 1 196 ? 10.886 -14.762 -1.133 1.00 86.31 196 ILE A N 1
ATOM 1517 C CA . ILE A 1 196 ? 9.682 -14.879 -1.947 1.00 86.31 196 ILE A CA 1
ATOM 1518 C C . ILE A 1 196 ? 10.038 -14.989 -3.437 1.00 86.31 196 ILE A C 1
ATOM 1520 O O . ILE A 1 196 ? 11.027 -14.388 -3.864 1.00 86.31 196 ILE A O 1
ATOM 1524 N N . PRO A 1 197 ? 9.260 -15.727 -4.251 1.00 90.31 197 PRO A N 1
ATOM 1525 C CA . PRO A 1 197 ? 9.546 -15.906 -5.674 1.00 90.31 197 PRO A CA 1
ATOM 1526 C C . PRO A 1 197 ? 9.581 -14.588 -6.457 1.00 90.31 197 PRO A C 1
ATOM 1528 O O . PRO A 1 197 ? 8.740 -13.717 -6.242 1.00 90.31 197 PRO A O 1
ATOM 1531 N N . LEU A 1 198 ? 10.492 -14.466 -7.422 1.00 92.38 198 LEU A N 1
ATOM 1532 C CA . LEU A 1 198 ? 10.524 -13.328 -8.344 1.00 92.38 198 LEU A CA 1
ATOM 1533 C C . LEU A 1 198 ? 9.474 -13.521 -9.447 1.00 92.38 198 LEU A C 1
ATOM 1535 O O . LEU A 1 198 ? 9.628 -14.352 -10.339 1.00 92.38 198 LEU A O 1
ATOM 1539 N N . ARG A 1 199 ? 8.372 -12.778 -9.355 1.00 95.19 199 ARG A N 1
ATOM 1540 C CA . ARG A 1 199 ? 7.229 -12.825 -10.280 1.00 95.19 199 ARG A CA 1
ATOM 1541 C C . ARG A 1 199 ? 6.443 -11.521 -10.219 1.00 95.19 199 ARG A C 1
ATOM 1543 O O . ARG A 1 199 ? 6.642 -10.727 -9.303 1.00 95.19 199 ARG A O 1
ATOM 1550 N N . LYS A 1 200 ? 5.500 -11.324 -11.139 1.00 98.00 200 LYS A N 1
ATOM 1551 C CA . LYS A 1 200 ? 4.472 -10.290 -10.990 1.00 98.00 200 LYS A CA 1
ATOM 1552 C C . LYS A 1 200 ? 3.618 -10.583 -9.752 1.00 98.00 200 LYS A C 1
ATOM 1554 O O . LYS A 1 200 ? 3.089 -11.693 -9.606 1.00 98.00 200 LYS A O 1
ATOM 1559 N N . TYR A 1 201 ? 3.458 -9.567 -8.913 1.00 98.31 201 TYR A N 1
ATOM 1560 C CA . TYR A 1 201 ? 2.535 -9.560 -7.780 1.00 98.31 201 TYR A CA 1
ATOM 1561 C C . TYR A 1 201 ? 1.445 -8.502 -7.939 1.00 98.31 201 TYR A C 1
ATOM 1563 O O . TYR A 1 201 ? 0.311 -8.748 -7.545 1.00 98.31 201 TYR A O 1
ATOM 1571 N N . GLY A 1 202 ? 1.764 -7.346 -8.527 1.00 98.19 202 GLY A N 1
ATOM 1572 C CA . GLY A 1 202 ? 0.845 -6.211 -8.573 1.00 98.19 202 GLY A CA 1
ATOM 1573 C C . GLY A 1 202 ? 0.710 -5.481 -7.234 1.00 98.19 202 GLY A C 1
ATOM 1574 O O . GLY A 1 202 ? 1.298 -5.865 -6.228 1.00 98.19 202 GLY A O 1
ATOM 1575 N N . ALA A 1 203 ? -0.071 -4.402 -7.215 1.00 97.75 203 ALA A N 1
ATOM 1576 C CA . ALA A 1 203 ? -0.467 -3.699 -5.996 1.00 97.75 203 ALA A CA 1
ATOM 1577 C C . ALA A 1 203 ? -1.805 -2.975 -6.221 1.00 97.75 203 ALA A C 1
ATOM 1579 O O . ALA A 1 203 ? -2.431 -3.123 -7.266 1.00 97.75 203 ALA A O 1
ATOM 1580 N N . HIS A 1 204 ? -2.249 -2.184 -5.240 1.00 98.31 204 HIS A N 1
ATOM 1581 C CA . HIS A 1 204 ? -3.584 -1.572 -5.194 1.00 98.31 204 HIS A CA 1
ATOM 1582 C C . HIS A 1 204 ? -4.749 -2.581 -5.170 1.00 98.31 204 HIS A C 1
ATOM 1584 O O . HIS A 1 204 ? -5.899 -2.202 -5.402 1.00 98.31 204 HIS A O 1
ATOM 1590 N N . GLY A 1 205 ? -4.494 -3.849 -4.827 1.00 98.31 205 GLY A N 1
ATOM 1591 C CA . GLY A 1 205 ? -5.506 -4.903 -4.774 1.00 98.31 205 GLY A CA 1
ATOM 1592 C C . GLY A 1 205 ? -6.686 -4.592 -3.857 1.00 98.31 205 GLY A C 1
ATOM 1593 O O . GLY A 1 205 ? -7.822 -4.875 -4.229 1.00 98.31 205 GLY A O 1
ATOM 1594 N N . LEU A 1 206 ? -6.459 -3.928 -2.715 1.00 98.00 206 LEU A N 1
ATOM 1595 C CA . LEU A 1 206 ? -7.551 -3.501 -1.828 1.00 98.00 206 LEU A CA 1
ATOM 1596 C C . LEU A 1 206 ? -8.474 -2.480 -2.511 1.00 98.00 206 LEU A C 1
ATOM 1598 O O . LEU A 1 206 ? -9.693 -2.519 -2.334 1.00 98.00 206 LEU A O 1
ATOM 1602 N N . SER A 1 207 ? -7.911 -1.585 -3.331 1.00 98.06 207 SER A N 1
ATOM 1603 C CA . SER A 1 207 ? -8.709 -0.643 -4.118 1.00 98.06 207 SER A CA 1
ATOM 1604 C C . SER A 1 207 ? -9.460 -1.346 -5.241 1.00 98.06 207 SER A C 1
ATOM 1606 O O . SER A 1 207 ? -10.621 -1.016 -5.464 1.00 98.06 207 SER A O 1
ATOM 1608 N N . TYR A 1 208 ? -8.828 -2.282 -5.952 1.00 98.62 208 TYR A N 1
ATOM 1609 C CA . TYR A 1 208 ? -9.495 -3.022 -7.023 1.00 98.62 208 TYR A CA 1
ATOM 1610 C C . TYR A 1 208 ? -10.652 -3.869 -6.497 1.00 98.62 208 TYR A C 1
ATOM 1612 O O . TYR A 1 208 ? -11.725 -3.842 -7.094 1.00 98.62 208 TYR A O 1
ATOM 1620 N N . ALA A 1 209 ? -10.471 -4.536 -5.353 1.00 98.19 209 ALA A N 1
ATOM 1621 C CA . ALA A 1 209 ? -11.539 -5.258 -4.670 1.00 98.19 209 ALA A CA 1
ATOM 1622 C C . ALA A 1 209 ? -12.700 -4.319 -4.297 1.00 98.19 209 ALA A C 1
ATOM 1624 O O . ALA A 1 209 ? -13.843 -4.584 -4.648 1.00 98.19 209 ALA A O 1
ATOM 1625 N N . SER A 1 210 ? -12.413 -3.169 -3.679 1.00 98.12 210 SER A N 1
ATOM 1626 C CA . SER A 1 210 ? -13.444 -2.181 -3.320 1.00 98.12 210 SER A CA 1
ATOM 1627 C C . SER A 1 210 ? -14.210 -1.627 -4.536 1.00 98.12 210 SER A C 1
ATOM 1629 O O . SER A 1 210 ? -15.436 -1.485 -4.501 1.00 98.12 210 SER A O 1
ATOM 1631 N N . ILE A 1 211 ? -13.509 -1.349 -5.643 1.00 98.44 211 ILE A N 1
ATOM 1632 C CA . ILE A 1 211 ? -14.129 -0.878 -6.891 1.00 98.44 211 ILE A CA 1
ATOM 1633 C C . ILE A 1 211 ? -14.999 -1.974 -7.509 1.00 98.44 211 ILE A C 1
ATOM 1635 O O . ILE A 1 211 ? -16.128 -1.688 -7.902 1.00 98.44 211 ILE A O 1
ATOM 1639 N N . LEU A 1 212 ? -14.511 -3.217 -7.569 1.00 98.50 212 LEU A N 1
ATOM 1640 C CA . LEU A 1 212 ? -15.291 -4.358 -8.048 1.00 98.50 212 LEU A CA 1
ATOM 1641 C C . LEU A 1 212 ? -16.585 -4.511 -7.241 1.00 98.50 212 LEU A C 1
ATOM 1643 O O . LEU A 1 212 ? -17.649 -4.641 -7.838 1.00 98.50 212 LEU A O 1
ATOM 1647 N N . ASP A 1 213 ? -16.507 -4.430 -5.914 1.00 98.00 213 ASP A N 1
ATOM 1648 C CA . ASP A 1 213 ? -17.661 -4.545 -5.017 1.00 98.00 213 ASP A CA 1
ATOM 1649 C C . ASP A 1 213 ? -18.685 -3.436 -5.273 1.00 98.00 213 ASP A C 1
ATOM 1651 O O . ASP A 1 213 ? -19.882 -3.699 -5.410 1.00 98.00 213 ASP A O 1
ATOM 1655 N N . SER A 1 214 ? -18.202 -2.200 -5.404 1.00 98.25 214 SER A N 1
ATOM 1656 C CA . SER A 1 214 ? -19.038 -1.026 -5.665 1.00 98.25 214 SER A CA 1
ATOM 1657 C C . SER A 1 214 ? -19.730 -1.116 -7.026 1.00 98.25 214 SER A C 1
ATOM 1659 O O . SER A 1 214 ? -20.931 -0.871 -7.134 1.00 98.25 214 SER A O 1
ATOM 1661 N N . VAL A 1 215 ? -18.991 -1.507 -8.067 1.00 98.19 215 VAL A N 1
ATOM 1662 C CA . VAL A 1 215 ? -19.514 -1.636 -9.433 1.00 98.19 215 VAL A CA 1
ATOM 1663 C C . VAL A 1 215 ? -20.480 -2.815 -9.546 1.00 98.19 215 VAL A C 1
ATOM 1665 O O . VAL A 1 215 ? -21.542 -2.666 -10.145 1.00 98.19 215 VAL A O 1
ATOM 1668 N N . ALA A 1 216 ? -20.161 -3.968 -8.954 1.00 98.25 216 ALA A N 1
ATOM 1669 C CA . ALA A 1 216 ? -21.038 -5.139 -8.938 1.00 98.25 216 ALA A CA 1
ATOM 1670 C C . ALA A 1 216 ? -22.378 -4.823 -8.254 1.00 98.25 216 ALA A C 1
ATOM 1672 O O . ALA A 1 216 ? -23.440 -5.116 -8.807 1.00 98.25 216 ALA A O 1
ATOM 1673 N N . SER A 1 217 ? -22.325 -4.137 -7.105 1.00 98.12 217 SER A N 1
ATOM 1674 C CA . SER A 1 217 ? -23.507 -3.645 -6.389 1.00 98.12 217 SER A CA 1
ATOM 1675 C C . SER A 1 217 ? -24.326 -2.666 -7.237 1.00 98.12 217 SER A C 1
ATOM 1677 O O . SER A 1 217 ? -25.525 -2.866 -7.425 1.00 98.12 217 SER A O 1
ATOM 1679 N N . TYR A 1 218 ? -23.678 -1.661 -7.837 1.00 98.19 218 TYR A N 1
ATOM 1680 C CA . TYR A 1 218 ? -24.336 -0.680 -8.707 1.00 98.19 218 TYR A CA 1
ATOM 1681 C C . TYR A 1 218 ? -25.034 -1.325 -9.914 1.00 98.19 218 TYR A C 1
ATOM 1683 O O . TYR A 1 218 ? -26.149 -0.950 -10.271 1.00 98.19 218 TYR A O 1
ATOM 1691 N N . LEU A 1 219 ? -24.395 -2.320 -10.532 1.00 97.44 219 LEU A N 1
ATOM 1692 C CA . LEU A 1 219 ? -24.948 -3.058 -11.666 1.00 97.44 219 LEU A CA 1
ATOM 1693 C C . LEU A 1 219 ? -25.967 -4.130 -11.253 1.00 97.44 219 LEU A C 1
ATOM 1695 O O . LEU A 1 219 ? -26.554 -4.759 -12.135 1.00 97.44 219 LEU A O 1
ATOM 1699 N N . ASN A 1 220 ? -26.157 -4.355 -9.948 1.00 97.81 220 ASN A N 1
ATOM 1700 C CA . ASN A 1 220 ? -26.956 -5.435 -9.376 1.00 97.81 220 ASN A CA 1
ATOM 1701 C C . ASN A 1 220 ? -26.585 -6.813 -9.961 1.00 97.81 220 ASN A C 1
ATOM 1703 O O . ASN A 1 220 ? -27.443 -7.579 -10.407 1.00 97.81 220 ASN A O 1
ATOM 1707 N N . LYS A 1 221 ? -25.279 -7.106 -10.017 1.00 97.06 221 LYS A N 1
ATOM 1708 C CA . LYS A 1 221 ? -24.733 -8.369 -10.531 1.00 97.06 221 LYS A CA 1
ATOM 1709 C C . LYS A 1 221 ? -23.762 -9.002 -9.532 1.00 97.06 221 LYS A C 1
ATOM 1711 O O . LYS A 1 221 ? -23.059 -8.275 -8.834 1.00 97.06 221 LYS A O 1
ATOM 1716 N N . PRO A 1 222 ? -23.665 -10.343 -9.491 1.00 98.06 222 PRO A N 1
ATOM 1717 C CA . PRO A 1 222 ? -22.578 -11.021 -8.790 1.00 98.06 222 PRO A CA 1
ATOM 1718 C C . PRO A 1 222 ? -21.212 -10.598 -9.347 1.00 98.06 222 PRO A C 1
ATOM 1720 O O . PRO A 1 222 ? -21.082 -10.369 -10.554 1.00 98.06 222 PRO A O 1
ATOM 1723 N N . LYS A 1 223 ? -20.181 -10.546 -8.491 1.00 97.75 223 LYS A N 1
ATOM 1724 C CA . LYS A 1 223 ? -18.814 -10.139 -8.877 1.00 97.75 223 LYS A CA 1
ATOM 1725 C C . LYS A 1 223 ? -18.256 -11.030 -9.986 1.00 97.75 223 LYS A C 1
ATOM 1727 O O . LYS A 1 223 ? -17.576 -10.549 -10.886 1.00 97.75 223 LYS A O 1
ATOM 1732 N N . GLU A 1 224 ? -18.609 -12.311 -9.962 1.00 97.81 224 GLU A N 1
ATOM 1733 C CA . GLU A 1 224 ? -18.195 -13.341 -10.917 1.00 97.81 224 GLU A CA 1
ATOM 1734 C C . GLU A 1 224 ? -18.702 -13.060 -12.342 1.00 97.81 224 GLU A C 1
ATOM 1736 O O . GLU A 1 224 ? -18.182 -13.608 -13.308 1.00 97.81 224 GLU A O 1
ATOM 1741 N N . GLN A 1 225 ? -19.697 -12.178 -12.499 1.00 97.94 225 GLN A N 1
ATOM 1742 C CA . GLN A 1 225 ? -20.224 -11.746 -13.798 1.00 97.94 225 GLN A CA 1
ATOM 1743 C C . GLN A 1 225 ? -19.643 -10.403 -14.268 1.00 97.94 225 GLN A C 1
ATOM 1745 O O . GLN A 1 225 ? -20.026 -9.899 -15.327 1.00 97.94 225 GLN A O 1
ATOM 1750 N N . CYS A 1 226 ? -18.731 -9.799 -13.503 1.00 97.44 226 CYS A N 1
ATOM 1751 C CA . CYS A 1 226 ? -18.092 -8.536 -13.850 1.00 97.44 226 CYS A CA 1
ATOM 1752 C C . CYS A 1 226 ? -16.756 -8.777 -14.565 1.00 97.44 226 CYS A C 1
ATOM 1754 O O . CYS A 1 226 ? -15.863 -9.445 -14.044 1.00 97.44 226 CYS A O 1
ATOM 1756 N N . THR A 1 227 ? -16.600 -8.173 -15.745 1.00 98.19 227 THR A N 1
ATOM 1757 C CA . THR A 1 227 ? -15.304 -8.011 -16.418 1.00 98.19 227 THR A CA 1
ATOM 1758 C C . THR A 1 227 ? -15.049 -6.521 -16.592 1.00 98.19 227 THR A C 1
ATOM 1760 O O . THR A 1 227 ? -15.838 -5.837 -17.240 1.00 98.19 227 THR A O 1
ATOM 1763 N N . LEU A 1 228 ? -13.988 -6.019 -15.965 1.00 98.12 228 LEU A N 1
ATOM 1764 C CA . LEU A 1 228 ? -13.692 -4.596 -15.821 1.00 98.12 228 LEU A CA 1
ATOM 1765 C C . LEU A 1 228 ? -12.226 -4.333 -16.163 1.00 98.12 228 LEU A C 1
ATOM 1767 O O . LEU A 1 228 ? -11.347 -5.102 -15.784 1.00 98.12 228 LEU A O 1
ATOM 1771 N N . VAL A 1 229 ? -11.955 -3.199 -16.802 1.00 98.62 229 VAL A N 1
ATOM 1772 C CA . VAL A 1 229 ? -10.616 -2.602 -16.825 1.00 98.62 229 VAL A CA 1
ATOM 1773 C C . VAL A 1 229 ? -10.651 -1.410 -15.883 1.00 98.62 229 VAL A C 1
ATOM 1775 O O . VAL A 1 229 ? -11.431 -0.483 -16.088 1.00 98.62 229 VAL A O 1
ATOM 1778 N N . ILE A 1 230 ? -9.845 -1.452 -14.825 1.00 98.69 230 ILE A N 1
ATOM 1779 C CA . ILE A 1 230 ? -9.851 -0.440 -13.768 1.00 98.69 230 ILE A CA 1
ATOM 1780 C C . ILE A 1 230 ? -8.514 0.292 -13.783 1.00 98.69 230 ILE A C 1
ATOM 1782 O O . ILE A 1 230 ? -7.475 -0.316 -13.525 1.00 98.69 230 ILE A O 1
ATOM 1786 N N . ALA A 1 231 ? -8.542 1.600 -14.031 1.00 98.44 231 ALA A N 1
ATOM 1787 C CA . ALA A 1 231 ? -7.391 2.482 -13.866 1.00 98.44 231 ALA A CA 1
ATOM 1788 C C . ALA A 1 231 ? -7.443 3.141 -12.479 1.00 98.44 231 ALA A C 1
ATOM 1790 O O . ALA A 1 231 ? -8.290 3.992 -12.216 1.00 98.44 231 ALA A O 1
ATOM 1791 N N . HIS A 1 232 ? -6.546 2.732 -11.584 1.00 98.19 232 HIS A N 1
ATOM 1792 C CA . HIS A 1 232 ? -6.349 3.372 -10.287 1.00 98.19 232 HIS A CA 1
ATOM 1793 C C . HIS A 1 232 ? -5.234 4.410 -10.433 1.00 98.19 232 HIS A C 1
ATOM 1795 O O . HIS A 1 232 ? -4.062 4.044 -10.530 1.00 98.19 232 HIS A O 1
ATOM 1801 N N . LEU A 1 233 ? -5.600 5.692 -10.495 1.00 96.69 233 LEU A N 1
ATOM 1802 C CA . LEU A 1 233 ? -4.680 6.787 -10.806 1.00 96.69 233 LEU A CA 1
ATOM 1803 C C . LEU A 1 233 ? -4.486 7.697 -9.588 1.00 96.69 233 LEU A C 1
ATOM 1805 O O . LEU A 1 233 ? -5.442 8.241 -9.039 1.00 96.69 233 LEU A O 1
ATOM 1809 N N . GLY A 1 234 ? -3.232 7.862 -9.180 1.00 92.25 234 GLY A N 1
ATOM 1810 C CA . GLY A 1 234 ? -2.810 8.688 -8.054 1.00 92.25 234 GLY A CA 1
ATOM 1811 C C . GLY A 1 234 ? -1.291 8.857 -8.055 1.00 92.25 234 GLY A C 1
ATOM 1812 O O . GLY A 1 234 ? -0.644 8.682 -9.086 1.00 92.25 234 GLY A O 1
ATOM 1813 N N . SER A 1 235 ? -0.691 9.158 -6.898 1.00 89.44 235 SER A N 1
ATOM 1814 C CA . SER A 1 235 ? 0.775 9.268 -6.787 1.00 89.44 235 SER A CA 1
ATOM 1815 C C . SER A 1 235 ? 1.500 7.960 -7.137 1.00 89.44 235 SER A C 1
ATOM 1817 O O . SER A 1 235 ? 2.606 7.991 -7.677 1.00 89.44 235 SER A O 1
ATOM 1819 N N . GLY A 1 236 ? 0.867 6.817 -6.862 1.00 93.88 236 GLY A N 1
ATOM 1820 C CA . GLY A 1 236 ? 1.118 5.554 -7.548 1.00 93.88 236 GLY A CA 1
ATOM 1821 C C . GLY A 1 236 ? -0.048 5.255 -8.486 1.00 93.88 236 GLY A C 1
ATOM 1822 O O . GLY A 1 236 ? -1.200 5.441 -8.098 1.00 93.88 236 GLY A O 1
ATOM 1823 N N . ALA A 1 237 ? 0.246 4.782 -9.695 1.00 97.44 237 ALA A N 1
ATOM 1824 C CA . ALA A 1 237 ? -0.760 4.526 -10.717 1.00 97.44 237 ALA A CA 1
ATOM 1825 C C . ALA A 1 237 ? -0.646 3.098 -11.257 1.00 97.44 237 ALA A C 1
ATOM 1827 O O . ALA A 1 237 ? 0.455 2.601 -11.484 1.00 97.44 237 ALA A O 1
ATOM 1828 N N . SER A 1 238 ? -1.782 2.436 -11.465 1.00 98.69 238 SER A N 1
ATOM 1829 C CA . SER A 1 238 ? -1.822 1.110 -12.084 1.00 98.69 238 SER A CA 1
ATOM 1830 C C . SER A 1 238 ? -3.145 0.833 -12.787 1.00 98.69 238 SER A C 1
ATOM 1832 O O . SER A 1 238 ? -4.186 1.408 -12.460 1.00 98.69 238 SER A O 1
ATOM 1834 N N . VAL A 1 239 ? -3.123 -0.110 -13.725 1.00 98.75 239 VAL A N 1
ATOM 1835 C CA . VAL A 1 239 ? -4.318 -0.618 -14.409 1.00 98.75 239 VAL A CA 1
ATOM 1836 C C . VAL A 1 239 ? -4.445 -2.111 -14.154 1.00 98.75 239 VAL A C 1
ATOM 1838 O O . VAL A 1 239 ? -3.448 -2.821 -14.221 1.00 98.75 239 VAL A O 1
ATOM 1841 N N . CYS A 1 240 ? -5.659 -2.584 -13.886 1.00 98.88 240 CYS A N 1
ATOM 1842 C CA . CYS A 1 240 ? -5.955 -3.999 -13.681 1.00 98.88 240 CYS A CA 1
ATOM 1843 C C . CYS A 1 240 ? -7.087 -4.442 -14.608 1.00 98.88 240 CYS A C 1
ATOM 1845 O O . CYS A 1 240 ? -8.130 -3.785 -14.682 1.00 98.88 240 CYS A O 1
ATOM 1847 N N . LEU A 1 241 ? -6.885 -5.571 -15.286 1.00 98.81 241 LEU A N 1
ATOM 1848 C CA . LEU A 1 241 ? -7.954 -6.331 -15.913 1.00 98.81 241 LEU A CA 1
ATOM 1849 C C . LEU A 1 241 ? -8.532 -7.280 -14.864 1.00 98.81 241 LEU A C 1
ATOM 1851 O O . LEU A 1 241 ? -7.884 -8.238 -14.440 1.00 98.81 241 LEU A O 1
ATOM 1855 N N . VAL A 1 242 ? -9.773 -7.020 -14.475 1.00 98.75 242 VAL A N 1
ATOM 1856 C CA . VAL A 1 242 ? -10.593 -7.939 -13.693 1.00 98.75 242 VAL A CA 1
ATOM 1857 C C . VAL A 1 242 ? -11.450 -8.732 -14.668 1.00 98.75 242 VAL A C 1
ATOM 1859 O O . VAL A 1 242 ? -12.221 -8.149 -15.426 1.00 98.75 242 VAL A O 1
ATOM 1862 N N . LYS A 1 243 ? -11.330 -10.056 -14.656 1.00 98.56 243 LYS A N 1
ATOM 1863 C CA . LYS A 1 243 ? -12.130 -10.971 -15.468 1.00 98.56 243 LYS A CA 1
ATOM 1864 C C . LYS A 1 243 ? -12.902 -11.897 -14.542 1.00 98.56 243 LYS A C 1
ATOM 1866 O O . LYS A 1 243 ? -12.298 -12.542 -13.691 1.00 98.56 243 LYS A O 1
ATOM 1871 N N . GLU A 1 244 ? -14.222 -11.945 -14.709 1.00 98.12 244 GLU A N 1
ATOM 1872 C CA . GLU A 1 244 ? -15.116 -12.778 -13.886 1.00 98.12 244 GLU A CA 1
ATOM 1873 C C . GLU A 1 244 ? -14.878 -12.567 -12.376 1.00 98.12 244 GLU A C 1
ATOM 1875 O O . GLU A 1 244 ? -14.728 -13.507 -11.596 1.00 98.12 244 GLU A O 1
ATOM 1880 N N . GLY A 1 245 ? -14.758 -11.300 -11.969 1.00 97.75 245 GLY A N 1
ATOM 1881 C CA . GLY A 1 245 ? -14.529 -10.906 -10.575 1.00 97.75 245 GLY A CA 1
ATOM 1882 C C . GLY A 1 245 ? -13.125 -11.177 -10.023 1.00 97.75 245 GLY A C 1
ATOM 1883 O O . GLY A 1 245 ? -12.876 -10.903 -8.851 1.00 97.75 245 GLY A O 1
ATOM 1884 N N . LYS A 1 246 ? -12.192 -11.685 -10.835 1.00 98.44 246 LYS A N 1
ATOM 1885 C CA . LYS A 1 246 ? -10.819 -12.019 -10.421 1.00 98.44 246 LYS A CA 1
ATOM 1886 C C . LYS A 1 246 ? -9.793 -11.181 -11.165 1.00 98.44 246 LYS A C 1
ATOM 1888 O O . LYS A 1 246 ? -10.001 -10.825 -12.323 1.00 98.44 246 LYS A O 1
ATOM 1893 N N . SER A 1 247 ? -8.668 -10.870 -10.526 1.00 98.69 247 SER A N 1
ATOM 1894 C CA . SER A 1 247 ? -7.570 -10.198 -11.219 1.00 98.69 247 SER A CA 1
ATOM 1895 C C . SER A 1 247 ? -6.934 -11.144 -12.235 1.00 98.69 247 SER A C 1
ATOM 1897 O O . SER A 1 247 ? -6.450 -12.216 -11.887 1.00 98.69 247 SER A O 1
ATOM 1899 N N . TRP A 1 248 ? -6.934 -10.738 -13.500 1.00 98.69 248 TRP A N 1
ATOM 1900 C CA . TRP A 1 248 ? -6.336 -11.508 -14.586 1.00 98.69 248 TRP A CA 1
ATOM 1901 C C . TRP A 1 248 ? -4.948 -10.991 -14.960 1.00 98.69 248 TRP A C 1
ATOM 1903 O O . TRP A 1 248 ? -4.033 -11.782 -15.172 1.00 98.69 248 TRP A O 1
ATOM 1913 N N . ASP A 1 249 ? -4.790 -9.669 -15.020 1.00 98.75 249 ASP A N 1
ATOM 1914 C CA . ASP A 1 249 ? -3.507 -9.003 -15.236 1.00 98.75 249 ASP A CA 1
ATOM 1915 C C . ASP A 1 249 ? -3.526 -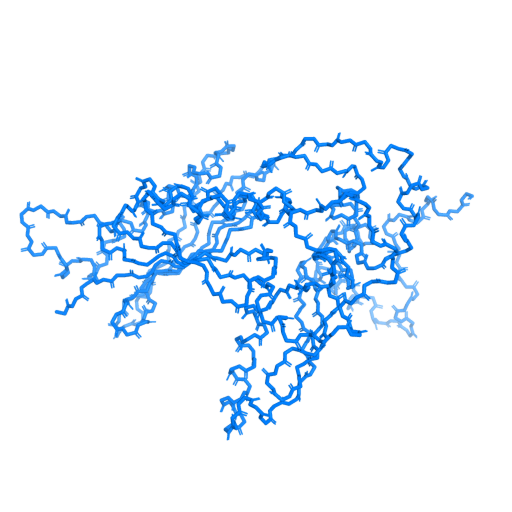7.609 -14.600 1.00 98.75 249 ASP A C 1
ATOM 1917 O O . ASP A 1 249 ? -4.587 -7.008 -14.409 1.00 98.75 249 ASP A O 1
ATOM 1921 N N . THR A 1 250 ? -2.352 -7.090 -14.270 1.00 98.88 250 THR A N 1
ATOM 1922 C CA . THR A 1 250 ? -2.157 -5.752 -13.719 1.00 98.88 250 THR A CA 1
ATOM 1923 C C . THR A 1 250 ? -0.843 -5.162 -14.214 1.00 98.88 250 THR A C 1
ATOM 1925 O O . THR A 1 250 ? 0.108 -5.885 -14.526 1.00 98.88 250 THR A O 1
ATOM 1928 N N . SER A 1 251 ? -0.789 -3.838 -14.322 1.00 98.62 251 SER A N 1
ATOM 1929 C CA . SER A 1 251 ? 0.379 -3.138 -14.859 1.00 98.62 251 SER A CA 1
ATOM 1930 C C . SER A 1 251 ? 1.580 -3.176 -13.915 1.00 98.62 251 SER A C 1
ATOM 1932 O O . SER A 1 251 ? 2.707 -3.129 -14.385 1.00 98.62 251 SER A O 1
ATOM 1934 N N . MET A 1 252 ? 1.352 -3.241 -12.598 1.00 98.56 252 MET A N 1
ATOM 1935 C CA . MET A 1 252 ? 2.439 -3.343 -11.620 1.00 98.56 252 MET A CA 1
ATOM 1936 C C . MET A 1 252 ? 3.031 -4.753 -11.584 1.00 98.56 252 MET A C 1
ATOM 1938 O O . MET A 1 252 ? 2.333 -5.748 -11.777 1.00 98.56 252 MET A O 1
ATOM 1942 N N . GLY A 1 253 ? 4.331 -4.812 -11.319 1.00 97.81 253 GLY A N 1
ATOM 1943 C CA . GLY A 1 253 ? 5.181 -5.976 -11.526 1.00 97.81 253 GLY A CA 1
ATOM 1944 C C . GLY A 1 253 ? 5.537 -6.701 -10.234 1.00 97.81 253 GLY A C 1
ATOM 1945 O O . GLY A 1 253 ? 4.680 -6.962 -9.384 1.00 97.81 253 GLY A O 1
ATOM 1946 N N . LEU A 1 254 ? 6.830 -7.011 -10.096 1.00 95.94 254 LEU A N 1
ATOM 1947 C CA . LEU A 1 254 ? 7.453 -7.459 -8.845 1.00 95.94 254 LEU A CA 1
ATOM 1948 C C . LEU A 1 254 ? 7.237 -6.451 -7.710 1.00 95.94 254 LEU A C 1
ATOM 1950 O O . LEU A 1 254 ? 6.998 -6.827 -6.570 1.00 95.94 254 LEU A O 1
ATOM 1954 N N . THR A 1 255 ? 7.311 -5.162 -8.038 1.00 95.50 255 THR A N 1
ATOM 1955 C CA . THR A 1 255 ? 7.094 -4.048 -7.116 1.00 95.50 255 THR A CA 1
ATOM 1956 C C . THR A 1 255 ? 6.144 -3.024 -7.753 1.00 95.50 255 THR A C 1
ATOM 1958 O O . THR A 1 255 ? 5.920 -3.054 -8.970 1.00 95.50 255 THR A O 1
ATOM 1961 N N . PRO A 1 256 ? 5.614 -2.063 -6.974 1.00 96.44 256 PRO A N 1
ATOM 1962 C CA . PRO A 1 256 ? 4.849 -0.927 -7.493 1.00 96.44 256 PRO A CA 1
ATOM 1963 C C . PRO A 1 256 ? 5.604 0.037 -8.430 1.00 96.44 256 PRO A C 1
ATOM 1965 O O . PRO A 1 256 ? 5.070 1.109 -8.725 1.00 96.44 256 PRO A O 1
ATOM 1968 N N . LEU A 1 257 ? 6.850 -0.266 -8.814 1.00 97.19 257 LEU A N 1
ATOM 1969 C CA . LEU A 1 257 ? 7.637 0.524 -9.761 1.00 97.19 257 LEU A CA 1
ATOM 1970 C C . LEU A 1 257 ? 7.212 0.291 -11.215 1.00 97.19 257 LEU A C 1
ATOM 1972 O O . LEU A 1 257 ? 7.186 1.240 -11.989 1.00 97.19 257 LEU A O 1
ATOM 1976 N N . ASP A 1 258 ? 6.920 -0.958 -11.577 1.00 98.00 258 ASP A N 1
ATOM 1977 C CA . ASP A 1 258 ? 6.618 -1.357 -12.955 1.00 98.00 258 ASP A CA 1
ATOM 1978 C C . ASP A 1 258 ? 5.227 -0.857 -13.397 1.00 98.00 258 ASP A C 1
ATOM 1980 O O . ASP A 1 258 ? 4.332 -0.621 -12.577 1.00 98.00 258 ASP A O 1
ATOM 1984 N N . GLY A 1 259 ? 5.034 -0.708 -14.704 1.00 97.88 259 GLY A N 1
ATOM 1985 C CA . GLY A 1 259 ? 3.799 -0.238 -15.318 1.00 97.88 259 GLY A CA 1
ATOM 1986 C C . GLY A 1 259 ? 3.790 1.269 -15.565 1.00 97.88 259 GLY A C 1
ATOM 1987 O O . GLY A 1 259 ? 4.651 1.809 -16.256 1.00 97.88 259 GLY A O 1
ATOM 1988 N N . LEU A 1 260 ? 2.764 1.954 -15.057 1.00 98.25 260 LEU A N 1
ATOM 1989 C CA . LEU A 1 260 ? 2.561 3.379 -15.324 1.00 98.25 260 LEU A CA 1
ATOM 1990 C C . LEU A 1 260 ? 3.569 4.256 -14.560 1.00 98.25 260 LEU A C 1
ATOM 1992 O O . LEU A 1 260 ? 3.901 3.938 -13.414 1.00 98.25 260 LEU A O 1
ATOM 1996 N N . PRO A 1 261 ? 3.992 5.404 -15.128 1.00 96.75 261 PRO A N 1
ATOM 1997 C CA . PRO A 1 261 ? 4.715 6.406 -14.359 1.00 96.75 261 PRO A CA 1
ATOM 1998 C C . PRO A 1 261 ? 3.838 6.925 -13.214 1.00 96.75 261 PRO A C 1
ATOM 2000 O O . PRO A 1 261 ? 2.630 7.123 -13.360 1.00 96.75 261 PRO A O 1
ATOM 2003 N N . GLY A 1 262 ? 4.461 7.145 -12.060 1.00 95.88 262 GLY A N 1
ATOM 2004 C CA . GLY A 1 262 ? 3.817 7.744 -10.893 1.00 95.88 262 GLY A CA 1
ATOM 2005 C C . GLY A 1 262 ? 4.232 9.198 -10.694 1.00 95.88 262 GLY A C 1
ATOM 2006 O O . GLY A 1 262 ? 4.895 9.805 -11.534 1.00 95.88 262 GLY A O 1
ATOM 2007 N N . GLY A 1 263 ? 3.921 9.741 -9.516 1.00 95.56 263 GLY A N 1
ATOM 2008 C CA . GLY A 1 263 ? 4.377 11.073 -9.115 1.00 95.56 263 GLY A CA 1
ATOM 2009 C C . GLY A 1 263 ? 5.905 11.188 -9.122 1.00 95.56 263 GLY A C 1
ATOM 2010 O O . GLY A 1 263 ? 6.441 12.138 -9.674 1.00 95.56 263 GLY A O 1
ATOM 2011 N N . THR A 1 264 ? 6.604 10.195 -8.561 1.00 95.56 264 THR A N 1
ATOM 2012 C CA . THR A 1 264 ? 8.083 10.149 -8.492 1.00 95.56 264 THR A CA 1
ATOM 2013 C C . THR A 1 264 ? 8.691 8.849 -9.022 1.00 95.56 264 THR A C 1
ATOM 2015 O O . THR A 1 264 ? 9.904 8.656 -8.949 1.00 95.56 264 THR A O 1
ATOM 2018 N N . ARG A 1 265 ? 7.851 7.922 -9.497 1.00 96.94 265 ARG A N 1
ATOM 2019 C CA . ARG A 1 265 ? 8.273 6.614 -10.013 1.00 96.94 265 ARG A CA 1
ATOM 2020 C C . ARG A 1 265 ? 8.334 6.648 -11.528 1.00 96.94 265 ARG A C 1
ATOM 2022 O O . ARG A 1 265 ? 7.408 7.171 -12.143 1.00 96.94 265 ARG A O 1
ATOM 2029 N N . THR A 1 266 ? 9.362 6.051 -12.119 1.00 97.75 266 THR A N 1
ATOM 2030 C CA . THR A 1 266 ? 9.527 6.021 -13.581 1.00 97.75 266 THR A CA 1
ATOM 2031 C C . THR A 1 266 ? 8.417 5.269 -14.307 1.00 97.75 266 THR A C 1
ATOM 2033 O O . THR A 1 266 ? 8.096 5.634 -15.432 1.00 97.75 266 THR A O 1
ATOM 2036 N N . GLY A 1 267 ? 7.825 4.249 -13.679 1.00 97.88 267 GLY A N 1
ATOM 2037 C CA . GLY A 1 267 ? 7.086 3.232 -14.425 1.00 97.88 267 GLY A CA 1
ATOM 2038 C C . GLY A 1 267 ? 8.050 2.273 -15.128 1.00 97.88 267 GLY A C 1
ATOM 2039 O O . GLY A 1 267 ? 9.255 2.265 -14.839 1.00 97.88 267 GLY A O 1
ATOM 2040 N N . SER A 1 268 ? 7.524 1.495 -16.073 1.00 98.00 268 SER A N 1
ATOM 2041 C CA . SER A 1 268 ? 8.326 0.623 -16.932 1.00 98.00 268 SER A CA 1
ATOM 2042 C C . SER A 1 268 ? 9.298 1.442 -17.783 1.00 98.00 268 SER A C 1
ATOM 2044 O O . SER A 1 268 ? 8.900 2.328 -18.538 1.00 98.00 268 SER A O 1
ATOM 2046 N N . VAL A 1 269 ? 10.579 1.101 -17.691 1.00 97.56 269 VAL A N 1
ATOM 2047 C CA . VAL A 1 269 ? 11.670 1.614 -18.528 1.00 97.56 269 VAL A CA 1
ATOM 2048 C C . VAL A 1 269 ? 12.575 0.447 -18.917 1.00 97.56 269 VAL A C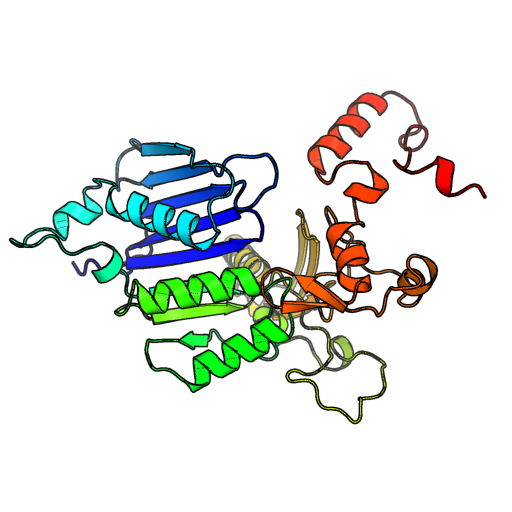 1
ATOM 2050 O O . VAL A 1 269 ? 12.410 -0.660 -18.401 1.00 97.56 269 VAL A O 1
ATOM 2053 N N . ASP A 1 270 ? 13.531 0.678 -19.816 1.00 97.75 270 ASP A N 1
ATOM 2054 C CA . ASP A 1 270 ? 14.560 -0.321 -20.113 1.00 97.75 270 ASP A CA 1
ATOM 2055 C C . ASP A 1 270 ? 15.307 -0.715 -18.813 1.00 97.75 270 ASP A C 1
ATOM 2057 O O . ASP A 1 270 ? 15.829 0.175 -18.132 1.00 97.75 270 ASP A O 1
ATOM 2061 N N . PRO A 1 271 ? 15.381 -2.013 -18.447 1.00 95.06 271 PRO A N 1
ATOM 2062 C CA . PRO A 1 271 ? 16.061 -2.458 -17.232 1.00 95.06 271 PRO A CA 1
ATOM 2063 C C . PRO A 1 271 ? 17.537 -2.050 -17.137 1.00 95.06 271 PRO A C 1
ATOM 2065 O O . PRO A 1 271 ? 18.045 -1.913 -16.024 1.00 95.06 271 PRO A O 1
ATOM 2068 N N . VAL A 1 272 ? 18.235 -1.836 -18.264 1.00 96.25 272 VAL A N 1
ATOM 2069 C CA . VAL A 1 272 ? 19.648 -1.422 -18.243 1.00 96.25 272 VAL A CA 1
ATOM 2070 C C . VAL A 1 272 ? 19.842 0.094 -18.160 1.00 96.25 272 VAL A C 1
ATOM 2072 O O . VAL A 1 272 ? 20.938 0.551 -17.833 1.00 96.25 272 VAL A O 1
ATOM 2075 N N . LEU A 1 273 ? 18.785 0.891 -18.371 1.00 96.62 273 LEU A N 1
ATOM 2076 C CA . LEU A 1 273 ? 18.848 2.360 -18.356 1.00 96.62 273 LEU A CA 1
ATOM 2077 C C . LEU A 1 273 ? 19.425 2.906 -17.048 1.00 96.62 273 LEU A C 1
ATOM 2079 O O . LEU A 1 273 ? 20.213 3.850 -17.066 1.00 96.62 273 LEU A O 1
ATOM 2083 N N . VAL A 1 274 ? 19.066 2.307 -15.911 1.00 96.81 274 VAL A N 1
ATOM 2084 C CA . VAL A 1 274 ? 19.500 2.801 -14.598 1.00 96.81 274 VAL A CA 1
ATOM 2085 C C . VAL A 1 274 ? 21.013 2.699 -14.400 1.00 96.81 274 VAL A C 1
ATOM 2087 O O . VAL A 1 274 ? 21.586 3.578 -13.768 1.00 96.81 274 VAL A O 1
ATOM 2090 N N . PHE A 1 275 ? 21.670 1.702 -14.999 1.00 96.50 275 PHE A N 1
ATOM 2091 C CA . PHE A 1 275 ? 23.126 1.531 -14.924 1.00 96.50 275 PHE A CA 1
ATOM 2092 C C . PHE A 1 275 ? 23.879 2.521 -15.819 1.00 96.50 275 PHE A C 1
ATOM 2094 O O . PHE A 1 275 ? 25.019 2.873 -15.528 1.00 96.50 275 PHE A O 1
ATOM 2101 N N . HIS A 1 276 ? 23.239 3.009 -16.886 1.00 96.12 276 HIS A N 1
ATOM 2102 C CA . HIS A 1 276 ? 23.765 4.116 -17.688 1.00 96.12 276 HIS A CA 1
ATOM 2103 C C . HIS A 1 276 ? 23.536 5.475 -17.017 1.00 96.12 276 HIS A C 1
ATOM 2105 O O . HIS A 1 276 ? 24.379 6.360 -17.121 1.00 96.12 276 HIS A O 1
ATOM 2111 N N . HIS A 1 277 ? 22.405 5.640 -16.327 1.00 94.56 277 HIS A N 1
ATOM 2112 C CA . HIS A 1 277 ? 22.072 6.865 -15.604 1.00 94.56 277 HIS A CA 1
ATOM 2113 C C . HIS A 1 277 ? 22.911 7.040 -14.326 1.00 94.56 277 HIS A C 1
ATOM 2115 O O . HIS A 1 277 ? 23.352 8.143 -14.016 1.00 94.56 277 HIS A O 1
ATOM 2121 N N . ALA A 1 278 ? 23.110 5.962 -13.567 1.00 93.44 278 ALA A N 1
ATOM 2122 C CA . ALA A 1 278 ? 23.837 5.943 -12.304 1.00 93.44 278 ALA A CA 1
ATOM 2123 C C . ALA A 1 278 ? 24.893 4.821 -12.338 1.00 93.44 278 ALA A C 1
ATOM 2125 O O . ALA A 1 278 ? 24.535 3.650 -12.202 1.00 93.44 278 ALA A O 1
ATOM 2126 N N . PRO A 1 279 ? 26.191 5.141 -12.513 1.00 91.69 279 PRO A N 1
ATOM 2127 C CA . PRO A 1 279 ? 27.258 4.133 -12.534 1.00 91.69 279 PRO A CA 1
ATOM 2128 C C . PRO A 1 279 ? 27.345 3.288 -11.249 1.00 91.69 279 PRO A C 1
ATOM 2130 O O . PRO A 1 279 ? 27.783 2.142 -11.289 1.00 91.69 279 PRO A O 1
ATOM 2133 N N . ASP A 1 280 ? 26.892 3.845 -10.125 1.00 94.44 280 ASP A N 1
ATOM 2134 C CA . ASP A 1 280 ? 26.785 3.244 -8.791 1.00 94.44 280 ASP A CA 1
ATOM 2135 C C . ASP A 1 280 ? 25.423 2.555 -8.548 1.00 94.44 280 ASP A C 1
ATOM 2137 O O . ASP A 1 280 ? 25.056 2.286 -7.408 1.00 94.44 280 ASP A O 1
ATOM 2141 N N . ALA A 1 281 ? 24.635 2.267 -9.592 1.00 96.06 281 ALA A N 1
ATOM 2142 C CA . ALA A 1 281 ? 23.259 1.763 -9.475 1.00 96.06 281 ALA A CA 1
ATOM 2143 C C . ALA A 1 281 ? 23.102 0.504 -8.595 1.00 96.06 281 ALA A C 1
ATOM 2145 O O . ALA A 1 281 ? 22.058 0.339 -7.957 1.00 96.06 281 ALA A O 1
ATOM 2146 N N . SER A 1 282 ? 24.118 -0.360 -8.539 1.00 96.06 282 SER A N 1
ATOM 2147 C CA . SER A 1 282 ? 24.122 -1.577 -7.712 1.00 96.06 282 SER A CA 1
ATOM 2148 C C . SER A 1 282 ? 24.536 -1.346 -6.257 1.00 96.06 282 SER A C 1
ATOM 2150 O O . SER A 1 282 ? 24.404 -2.263 -5.448 1.00 96.06 282 SER A O 1
ATOM 2152 N N . GLU A 1 283 ? 25.082 -0.178 -5.911 1.00 96.06 283 GLU A N 1
ATOM 2153 C CA . GLU A 1 283 ? 25.560 0.089 -4.555 1.00 96.06 283 GLU A CA 1
ATOM 2154 C C . GLU A 1 283 ? 24.392 0.154 -3.562 1.00 96.06 283 GLU A C 1
ATOM 2156 O O . GLU A 1 283 ? 23.304 0.649 -3.870 1.00 96.06 283 GLU A O 1
ATOM 2161 N N . GLY A 1 284 ? 24.616 -0.376 -2.359 1.00 94.69 284 GLY A N 1
ATOM 2162 C CA . GLY A 1 284 ? 23.620 -0.389 -1.293 1.00 94.69 284 GLY A CA 1
ATOM 2163 C C . GLY A 1 284 ? 23.423 0.995 -0.678 1.00 94.69 284 GLY A C 1
ATOM 2164 O O . GLY A 1 284 ? 24.380 1.718 -0.408 1.00 94.69 284 GLY A O 1
ATOM 2165 N N . VAL A 1 285 ? 22.168 1.347 -0.418 1.00 94.06 285 VAL A N 1
ATOM 2166 C CA . VAL A 1 285 ? 21.760 2.583 0.249 1.00 94.06 285 VAL A CA 1
ATOM 2167 C C . VAL A 1 285 ? 20.927 2.232 1.473 1.00 94.06 285 VAL A C 1
ATOM 2169 O O . VAL A 1 285 ? 19.896 1.565 1.361 1.00 94.06 285 VAL A O 1
ATOM 2172 N N . GLU A 1 286 ? 21.359 2.723 2.631 1.00 93.44 286 GLU A N 1
ATOM 2173 C CA . GLU A 1 286 ? 20.600 2.638 3.878 1.00 93.44 286 GLU A CA 1
ATOM 2174 C C . GLU A 1 286 ? 19.345 3.515 3.807 1.00 93.44 286 GLU A C 1
ATOM 2176 O O . GLU A 1 286 ? 19.390 4.686 3.415 1.00 93.44 286 GLU A O 1
ATOM 2181 N N . ILE A 1 287 ? 18.216 2.946 4.214 1.00 88.19 287 ILE A N 1
ATOM 2182 C CA . ILE A 1 287 ? 16.913 3.605 4.272 1.00 88.19 287 ILE A CA 1
ATOM 2183 C C . ILE A 1 287 ? 16.229 3.298 5.607 1.00 88.19 287 ILE A C 1
ATOM 2185 O O . ILE A 1 287 ? 16.549 2.306 6.264 1.00 88.19 287 ILE A O 1
ATOM 2189 N N . PRO A 1 288 ? 15.235 4.101 6.024 1.00 81.62 288 PRO A N 1
ATOM 2190 C CA . PRO A 1 288 ? 14.354 3.692 7.109 1.00 81.62 288 PRO A CA 1
ATOM 2191 C C . PRO A 1 288 ? 13.771 2.302 6.815 1.00 81.62 288 PRO A C 1
ATOM 2193 O O . PRO A 1 288 ? 13.093 2.106 5.804 1.00 81.62 288 PRO A O 1
ATOM 2196 N N . GLY A 1 289 ? 14.086 1.333 7.677 1.00 76.62 289 GLY A N 1
ATOM 2197 C CA . GLY A 1 289 ? 13.588 -0.038 7.572 1.00 76.62 289 GLY A CA 1
ATOM 2198 C C . GLY A 1 289 ? 14.469 -1.051 6.856 1.00 76.62 289 GLY A C 1
ATOM 2199 O O . GLY A 1 289 ? 14.044 -2.200 6.751 1.00 76.62 289 GLY A O 1
ATOM 2200 N N . GLY A 1 290 ? 15.660 -0.675 6.385 1.00 86.50 290 GLY A N 1
ATOM 2201 C CA . GLY A 1 290 ? 16.609 -1.624 5.805 1.00 86.50 290 GLY A CA 1
ATOM 2202 C C . GLY A 1 290 ? 17.571 -0.975 4.820 1.00 86.50 290 GLY A C 1
ATOM 2203 O O . GLY A 1 290 ? 17.915 0.194 4.940 1.00 86.50 290 GLY A O 1
ATOM 2204 N N . HIS A 1 291 ? 17.967 -1.732 3.807 1.00 90.81 291 HIS A N 1
ATOM 2205 C CA . HIS A 1 291 ? 18.793 -1.248 2.708 1.00 90.81 291 HIS A CA 1
ATOM 2206 C C . HIS A 1 291 ? 18.135 -1.610 1.376 1.00 90.81 291 HIS A C 1
ATOM 2208 O O . HIS A 1 291 ? 17.310 -2.520 1.301 1.00 90.81 291 HIS A O 1
ATOM 2214 N N . CYS A 1 292 ? 18.485 -0.881 0.326 1.00 92.75 292 CYS A N 1
ATOM 2215 C CA . CYS A 1 292 ? 18.047 -1.146 -1.044 1.00 92.75 292 CYS A CA 1
ATOM 2216 C C . CYS A 1 292 ? 19.157 -0.756 -2.023 1.00 92.75 292 CYS A C 1
ATOM 2218 O O . CYS A 1 292 ? 20.120 -0.097 -1.627 1.00 92.75 292 CYS A O 1
ATOM 2220 N N . ALA A 1 293 ? 19.048 -1.137 -3.293 1.00 95.38 293 ALA A N 1
ATOM 2221 C CA . ALA A 1 293 ? 20.004 -0.677 -4.296 1.00 95.38 293 ALA A CA 1
ATOM 2222 C C . ALA A 1 293 ? 19.787 0.812 -4.623 1.00 95.38 293 ALA A C 1
ATOM 2224 O O . ALA A 1 293 ? 18.656 1.308 -4.656 1.00 95.38 293 ALA A O 1
ATOM 2225 N N . ARG A 1 294 ? 20.862 1.532 -4.960 1.00 95.81 294 ARG A N 1
ATOM 2226 C CA . ARG A 1 294 ? 20.813 2.917 -5.461 1.00 95.81 294 ARG A CA 1
ATOM 2227 C C . ARG A 1 294 ? 19.819 3.065 -6.617 1.00 95.81 294 ARG A C 1
ATOM 2229 O O . ARG A 1 294 ? 19.074 4.049 -6.660 1.00 95.81 294 ARG A O 1
ATOM 2236 N N . ALA A 1 295 ? 19.762 2.068 -7.501 1.00 97.31 295 ALA A N 1
ATOM 2237 C CA . ALA A 1 295 ? 18.798 1.973 -8.592 1.00 97.31 295 ALA A CA 1
ATOM 2238 C C . ALA A 1 295 ? 17.344 2.116 -8.120 1.00 97.31 295 ALA A C 1
ATOM 2240 O O . ALA A 1 295 ? 16.566 2.854 -8.723 1.00 97.31 295 ALA A O 1
ATOM 2241 N N . GLU A 1 296 ? 16.970 1.466 -7.016 1.00 95.69 296 GLU A N 1
ATOM 2242 C CA . GLU A 1 296 ? 15.604 1.516 -6.493 1.00 95.69 296 GLU A CA 1
ATOM 2243 C C . GLU A 1 296 ? 15.228 2.925 -6.041 1.00 95.69 296 GLU A C 1
ATOM 2245 O O . GLU A 1 296 ? 14.105 3.368 -6.292 1.00 95.69 296 GLU A O 1
ATOM 2250 N N . ILE A 1 297 ? 16.169 3.655 -5.432 1.00 95.12 297 ILE A N 1
ATOM 2251 C CA . ILE A 1 297 ? 15.974 5.053 -5.030 1.00 95.12 297 ILE A CA 1
ATOM 2252 C C . ILE A 1 297 ? 15.784 5.949 -6.248 1.00 95.12 297 ILE A C 1
ATOM 2254 O O . ILE A 1 297 ? 14.827 6.725 -6.281 1.00 95.12 297 ILE A O 1
ATOM 2258 N N . VAL A 1 298 ? 16.664 5.841 -7.247 1.00 95.88 298 VAL A N 1
ATOM 2259 C CA . VAL A 1 298 ? 16.573 6.637 -8.480 1.00 95.88 298 VAL A CA 1
ATOM 2260 C C . VAL A 1 298 ? 15.216 6.405 -9.144 1.00 95.88 298 VAL A C 1
ATOM 2262 O O . VAL A 1 298 ? 14.455 7.350 -9.351 1.00 95.88 298 VAL A O 1
ATOM 2265 N N . LEU A 1 299 ? 14.856 5.144 -9.376 1.00 97.19 299 LEU A N 1
ATOM 2266 C CA . LEU A 1 299 ? 13.651 4.794 -10.119 1.00 97.19 299 LEU A CA 1
ATOM 2267 C C . LEU A 1 299 ? 12.351 5.065 -9.339 1.00 97.19 299 LEU A C 1
ATOM 2269 O O . LEU A 1 299 ? 11.337 5.388 -9.957 1.00 97.19 299 LEU A O 1
ATOM 2273 N N . ASN A 1 300 ? 12.346 4.985 -7.998 1.00 95.25 300 ASN A N 1
ATOM 2274 C CA . ASN A 1 300 ? 11.137 5.236 -7.195 1.00 95.25 300 ASN A CA 1
ATOM 2275 C C . ASN A 1 300 ? 10.948 6.686 -6.733 1.00 95.25 300 ASN A C 1
ATOM 2277 O O . ASN A 1 300 ? 9.818 7.078 -6.409 1.00 95.25 300 ASN A O 1
ATOM 2281 N N . LYS A 1 301 ? 12.034 7.448 -6.574 1.00 93.00 301 LYS A N 1
ATOM 2282 C CA . LYS A 1 301 ? 12.008 8.768 -5.919 1.00 93.00 301 LYS A CA 1
ATOM 2283 C C . LYS A 1 301 ? 12.462 9.908 -6.824 1.00 93.00 301 LYS A C 1
ATOM 2285 O O . LYS A 1 301 ? 12.150 11.050 -6.504 1.00 93.00 301 LYS A O 1
ATOM 2290 N N . GLN A 1 302 ? 13.178 9.621 -7.909 1.00 94.12 302 GLN A N 1
ATOM 2291 C CA . GLN A 1 302 ? 13.776 10.631 -8.792 1.00 94.12 302 GLN A CA 1
ATOM 2292 C C . GLN A 1 302 ? 13.248 10.551 -10.233 1.00 94.12 302 GLN A C 1
ATOM 2294 O O . GLN A 1 302 ? 13.790 11.211 -11.112 1.00 94.12 302 GLN A O 1
ATOM 2299 N N . GLY A 1 303 ? 12.198 9.763 -10.483 1.00 94.00 303 GLY A N 1
ATOM 2300 C CA . GLY A 1 303 ? 11.571 9.618 -11.794 1.00 94.00 303 GLY A CA 1
ATOM 2301 C C . GLY A 1 303 ? 10.181 10.250 -11.877 1.00 94.00 303 GLY A C 1
ATOM 2302 O O . GLY A 1 303 ? 9.815 11.135 -11.101 1.00 94.00 303 GLY A O 1
ATOM 2303 N N . GLY A 1 304 ? 9.377 9.739 -12.809 1.00 95.75 304 GLY A N 1
ATOM 2304 C CA . GLY A 1 304 ? 7.949 10.041 -12.921 1.00 95.75 304 GLY A CA 1
ATOM 2305 C C . GLY A 1 304 ? 7.634 11.490 -13.284 1.00 95.75 304 GLY A C 1
ATOM 2306 O O . GLY A 1 304 ? 8.453 12.205 -13.862 1.00 95.75 304 GLY A O 1
ATOM 2307 N N . LEU A 1 305 ? 6.424 11.922 -12.930 1.00 94.94 305 LEU A N 1
ATOM 2308 C CA . LEU A 1 305 ? 5.923 13.269 -13.218 1.00 94.94 305 LEU A CA 1
ATOM 2309 C C . LEU A 1 305 ? 6.817 14.365 -12.628 1.00 94.94 305 LEU A C 1
ATOM 2311 O O . LEU A 1 305 ? 7.045 15.375 -13.281 1.00 94.94 305 LEU A O 1
ATOM 2315 N N . GLN A 1 306 ? 7.402 14.137 -11.451 1.00 94.00 306 GLN A N 1
ATOM 2316 C CA . GLN A 1 306 ? 8.341 15.065 -10.826 1.00 94.00 306 GLN A CA 1
ATOM 2317 C C . GLN A 1 306 ? 9.551 15.357 -11.722 1.00 94.00 306 GLN A C 1
ATOM 2319 O O . GLN A 1 306 ? 9.961 16.510 -11.831 1.00 94.00 306 GLN A O 1
ATOM 2324 N N . ALA A 1 307 ? 10.116 14.333 -12.363 1.00 93.56 307 ALA A N 1
ATOM 2325 C CA . ALA A 1 307 ? 11.252 14.495 -13.267 1.00 93.56 307 ALA A CA 1
ATOM 2326 C C . ALA A 1 307 ? 10.842 15.121 -14.610 1.00 93.56 307 ALA A C 1
ATOM 2328 O O . ALA A 1 307 ? 11.587 15.919 -15.175 1.00 93.56 307 ALA A O 1
ATOM 2329 N N . LEU A 1 308 ? 9.648 14.780 -15.107 1.00 92.25 308 LEU A N 1
ATOM 2330 C CA . LEU A 1 308 ? 9.156 15.249 -16.404 1.00 92.25 308 LEU A CA 1
ATOM 2331 C C . LEU A 1 308 ? 8.629 16.687 -16.360 1.00 92.25 308 LEU A C 1
ATOM 2333 O O . LEU A 1 308 ? 8.891 17.456 -17.279 1.00 92.25 308 LEU A O 1
ATOM 2337 N N . ALA A 1 309 ? 7.900 17.049 -15.308 1.00 90.88 309 ALA A N 1
ATOM 2338 C CA . ALA A 1 309 ? 7.141 18.294 -15.199 1.00 90.88 309 ALA A CA 1
ATOM 2339 C C . ALA A 1 309 ? 7.603 19.202 -14.047 1.00 90.88 309 ALA A C 1
ATOM 2341 O O . ALA A 1 309 ? 7.046 20.277 -13.856 1.00 90.88 309 ALA A O 1
ATOM 2342 N N . GLY A 1 310 ? 8.593 18.790 -13.246 1.00 89.69 310 GLY A N 1
ATOM 2343 C CA . GLY A 1 310 ? 9.082 19.574 -12.103 1.00 89.69 310 GLY A CA 1
ATOM 2344 C C . GLY A 1 310 ? 8.164 19.538 -10.874 1.00 89.69 310 GLY A C 1
ATOM 2345 O O . GLY A 1 310 ? 8.534 20.046 -9.816 1.00 89.69 310 GLY A O 1
ATOM 2346 N N . THR A 1 311 ? 7.006 18.883 -10.975 1.00 90.38 311 THR A N 1
ATOM 2347 C CA . THR A 1 311 ? 6.047 18.656 -9.888 1.00 90.38 311 THR A CA 1
ATOM 2348 C C . THR A 1 311 ? 5.456 17.251 -10.003 1.00 90.38 311 THR A C 1
ATOM 2350 O O . THR A 1 311 ? 5.241 16.730 -11.096 1.00 90.38 311 THR A O 1
ATOM 2353 N N . SER A 1 312 ? 5.190 16.609 -8.866 1.00 92.50 312 SER A N 1
ATOM 2354 C CA . SER A 1 312 ? 4.476 15.323 -8.802 1.00 92.50 312 SER A CA 1
ATOM 2355 C C . SER A 1 312 ? 2.954 15.491 -8.730 1.00 92.50 312 SER A C 1
ATOM 2357 O O . SER A 1 312 ? 2.220 14.499 -8.725 1.00 92.50 312 SER A O 1
ATOM 2359 N N . ASN A 1 313 ? 2.468 16.734 -8.662 1.00 91.56 313 ASN A N 1
ATOM 2360 C CA . ASN A 1 313 ? 1.052 17.049 -8.567 1.00 91.56 313 ASN A CA 1
ATOM 2361 C C . ASN A 1 313 ? 0.412 17.100 -9.958 1.00 91.56 313 ASN A C 1
ATOM 2363 O O . ASN A 1 313 ? 0.518 18.093 -10.671 1.00 91.56 313 ASN A O 1
ATOM 2367 N N . PHE A 1 314 ? -0.310 16.042 -10.325 1.00 91.56 314 PHE A N 1
ATOM 2368 C CA . PHE A 1 314 ? -0.974 15.973 -11.626 1.00 91.56 314 PHE A CA 1
ATOM 2369 C C . PHE A 1 314 ? -2.018 17.081 -11.841 1.00 91.56 314 PHE A C 1
ATOM 2371 O O . PHE A 1 314 ? -2.181 17.533 -12.967 1.00 91.56 314 PHE A O 1
ATOM 2378 N N . GLY A 1 315 ? -2.672 17.565 -10.778 1.00 90.94 315 GLY A N 1
ATOM 2379 C CA . GLY A 1 315 ? -3.632 18.669 -10.878 1.00 90.94 315 GLY A CA 1
ATOM 2380 C C . GLY A 1 315 ? -2.979 19.985 -11.312 1.00 90.94 315 GLY A C 1
ATOM 2381 O O . GLY A 1 315 ? -3.524 20.688 -12.159 1.00 90.94 315 GLY A O 1
ATOM 2382 N N . GLU A 1 316 ? -1.784 20.272 -10.786 1.00 89.81 316 GLU A N 1
ATOM 2383 C CA . GLU A 1 316 ? -0.971 21.433 -11.178 1.00 89.81 316 GLU A CA 1
ATOM 2384 C C . GLU A 1 316 ? -0.502 21.314 -12.634 1.00 89.81 316 GLU A C 1
ATOM 2386 O O . GLU A 1 316 ? -0.592 22.269 -13.405 1.00 89.81 316 GLU A O 1
ATOM 2391 N N . ILE A 1 317 ? -0.083 20.112 -13.046 1.00 88.00 317 ILE A N 1
ATOM 2392 C CA . ILE A 1 317 ? 0.279 19.838 -14.443 1.00 88.00 317 ILE A CA 1
ATOM 2393 C C . ILE A 1 317 ? -0.915 20.140 -15.355 1.00 88.00 317 ILE A C 1
ATOM 2395 O O . ILE A 1 317 ? -0.776 20.890 -16.318 1.00 88.00 317 ILE A O 1
ATOM 2399 N N . THR A 1 318 ? -2.106 19.623 -15.042 1.00 87.62 318 THR A N 1
ATOM 2400 C CA . THR A 1 318 ? -3.291 19.835 -15.885 1.00 87.62 318 THR A CA 1
ATOM 2401 C C . THR A 1 318 ? -3.757 21.288 -15.928 1.00 87.62 318 THR A C 1
ATOM 2403 O O . THR A 1 318 ? -4.148 21.744 -16.999 1.00 87.62 318 THR A O 1
ATOM 2406 N N . SER A 1 319 ? -3.649 22.053 -14.832 1.00 85.19 319 SER A N 1
ATOM 2407 C CA . SER A 1 319 ? -4.030 23.474 -14.853 1.00 85.19 319 SER A CA 1
ATOM 2408 C C . SER A 1 319 ? -3.163 24.299 -15.808 1.00 85.19 319 SER A C 1
ATOM 2410 O O . SER A 1 319 ? -3.671 25.188 -16.482 1.00 85.19 319 SER A O 1
ATOM 2412 N N . THR A 1 320 ? -1.875 23.960 -15.951 1.00 76.12 320 THR A N 1
ATOM 2413 C CA . THR A 1 320 ? -0.990 24.650 -16.911 1.00 76.12 320 THR A CA 1
ATOM 2414 C C . THR A 1 320 ? -1.310 24.328 -18.375 1.00 76.12 320 THR A C 1
ATOM 2416 O O . THR A 1 320 ? -0.991 25.117 -19.266 1.00 76.12 320 THR A O 1
ATOM 2419 N N . ILE A 1 321 ? -1.954 23.188 -18.652 1.00 71.50 321 ILE A N 1
ATOM 2420 C CA . ILE A 1 321 ? -2.379 22.810 -20.008 1.00 71.50 321 ILE A CA 1
ATOM 2421 C C . ILE A 1 321 ? -3.586 23.654 -20.431 1.00 71.50 321 ILE A C 1
ATOM 2423 O O . ILE A 1 321 ? -3.612 24.169 -21.549 1.00 71.50 321 ILE A O 1
ATOM 2427 N N . GLU A 1 322 ? -4.556 23.844 -19.533 1.00 61.34 322 GLU A N 1
ATOM 2428 C CA . GLU A 1 322 ? -5.781 24.610 -19.807 1.00 61.34 322 GLU A CA 1
ATOM 2429 C C . GLU A 1 322 ? -5.495 26.091 -20.103 1.00 61.34 322 GLU A C 1
ATOM 2431 O O . GLU A 1 322 ? -6.100 26.665 -21.008 1.00 61.34 322 GLU A O 1
ATOM 2436 N N . GLU A 1 323 ? -4.511 26.693 -19.429 1.00 59.75 323 GLU A N 1
ATOM 2437 C CA . GLU A 1 323 ? -4.069 28.071 -19.697 1.00 59.75 323 GLU A CA 1
ATOM 2438 C C . GLU A 1 323 ? -3.449 28.246 -21.099 1.00 59.75 323 GLU A C 1
ATOM 2440 O O . GLU A 1 323 ? -3.531 29.324 -21.690 1.00 59.75 323 GLU A O 1
ATOM 2445 N N . ASN A 1 324 ? -2.879 27.178 -21.670 1.00 55.97 324 ASN A N 1
ATOM 2446 C CA . ASN A 1 324 ? -2.228 27.182 -22.985 1.00 55.97 324 ASN A CA 1
ATOM 2447 C C . ASN A 1 324 ? -3.131 26.675 -24.131 1.00 55.97 324 ASN A C 1
ATOM 2449 O O . ASN A 1 324 ? -2.768 26.794 -25.305 1.00 55.97 324 ASN A O 1
ATOM 2453 N N . ALA A 1 325 ? -4.327 26.159 -23.828 1.00 54.84 325 ALA A N 1
ATOM 2454 C CA . ALA A 1 325 ? -5.251 25.545 -24.790 1.00 54.84 325 ALA A CA 1
ATOM 2455 C C . ALA A 1 325 ? -5.976 26.542 -25.729 1.00 54.84 325 ALA A C 1
ATOM 2457 O O . ALA A 1 325 ? -6.778 26.142 -26.573 1.00 54.84 325 ALA A O 1
ATOM 2458 N N . GLY A 1 326 ? -5.682 27.846 -25.643 1.00 52.88 326 GLY A N 1
ATOM 2459 C CA . GLY A 1 326 ? -6.191 28.865 -26.575 1.00 52.88 326 GLY A CA 1
ATOM 2460 C C . GLY A 1 326 ? -5.545 28.853 -27.973 1.00 52.88 326 GLY A C 1
ATOM 2461 O O . GLY A 1 326 ? -5.989 29.584 -28.861 1.00 52.88 326 GLY A O 1
ATOM 2462 N N . GLY A 1 327 ? -4.499 28.047 -28.195 1.00 50.84 327 GLY A N 1
ATOM 2463 C CA . GLY A 1 327 ? -3.800 27.905 -29.477 1.00 50.84 327 GLY A CA 1
ATOM 2464 C C . GLY A 1 327 ? -4.056 26.549 -30.145 1.00 50.84 327 GLY A C 1
ATOM 2465 O O . GLY A 1 327 ? -4.109 25.525 -29.479 1.00 50.84 327 GLY A O 1
ATOM 2466 N N . LYS A 1 328 ? -4.153 26.517 -31.483 1.00 53.06 328 LYS A N 1
ATOM 2467 C CA . LYS A 1 328 ? -4.449 25.326 -32.320 1.00 53.06 328 LYS A CA 1
ATOM 2468 C C . LYS A 1 328 ? -3.442 24.149 -32.237 1.00 53.06 328 LYS A C 1
ATOM 2470 O O . LYS A 1 328 ? -3.500 23.269 -33.086 1.00 53.06 328 LYS A O 1
ATOM 2475 N N . ASN A 1 329 ? -2.528 24.118 -31.268 1.00 54.56 329 ASN A N 1
ATOM 2476 C CA . ASN A 1 329 ? -1.571 23.028 -31.058 1.00 54.56 329 ASN A CA 1
ATOM 2477 C C . ASN A 1 329 ? -1.350 22.789 -29.557 1.00 54.56 329 ASN A C 1
ATOM 2479 O O . ASN A 1 329 ? -0.444 23.383 -28.965 1.00 54.56 329 ASN A O 1
ATOM 2483 N N . GLU A 1 330 ? -2.122 21.867 -28.977 1.00 54.06 330 GLU A N 1
ATOM 2484 C CA . GLU A 1 330 ? -2.037 21.443 -27.565 1.00 54.06 330 GLU A CA 1
ATOM 2485 C C . GLU A 1 330 ? -0.624 20.986 -27.147 1.00 54.06 330 GLU A C 1
ATOM 2487 O O . GLU A 1 330 ? -0.267 21.043 -25.976 1.00 54.06 330 GLU A O 1
ATOM 2492 N N . THR A 1 331 ? 0.222 20.580 -28.099 1.00 57.25 331 THR A N 1
ATOM 2493 C CA . THR A 1 331 ? 1.581 20.077 -27.838 1.00 57.25 331 THR A CA 1
ATOM 2494 C C . THR A 1 331 ? 2.688 21.117 -28.005 1.00 57.25 331 THR A C 1
ATOM 2496 O O . THR A 1 331 ? 3.817 20.874 -27.588 1.00 57.25 331 THR A O 1
ATOM 2499 N N . SER A 1 332 ? 2.404 22.279 -28.602 1.00 54.69 332 SER A N 1
ATOM 2500 C CA . SER A 1 332 ? 3.452 23.252 -28.961 1.00 54.69 332 SER A CA 1
ATOM 2501 C C . SER A 1 332 ? 4.078 23.978 -27.762 1.00 54.69 332 SER A C 1
ATOM 2503 O O . SER A 1 332 ? 5.196 24.481 -27.871 1.00 54.69 332 SER A O 1
ATOM 2505 N N . GLY A 1 333 ? 3.383 23.995 -26.618 1.00 55.88 333 GLY A N 1
ATOM 2506 C CA . GLY A 1 333 ? 3.857 24.576 -25.357 1.00 55.88 333 GLY A CA 1
ATOM 2507 C C . GLY A 1 333 ? 4.408 23.569 -24.341 1.00 55.88 333 GLY A C 1
ATOM 2508 O O . GLY A 1 333 ? 4.915 23.989 -23.304 1.00 55.88 333 GLY A O 1
ATOM 2509 N N . ALA A 1 334 ? 4.332 22.260 -24.609 1.00 60.78 334 ALA A N 1
ATOM 2510 C CA . ALA A 1 334 ? 4.769 21.243 -23.656 1.00 60.78 334 ALA A CA 1
ATOM 2511 C C . ALA A 1 334 ? 6.303 21.228 -23.559 1.00 60.78 334 ALA A C 1
ATOM 2513 O O . ALA A 1 334 ? 6.999 21.021 -24.556 1.00 60.78 334 ALA A O 1
ATOM 2514 N N . GLN A 1 335 ? 6.843 21.448 -22.359 1.00 64.94 335 GLN A N 1
ATOM 2515 C CA . GLN A 1 335 ? 8.283 21.426 -22.110 1.00 64.94 335 GLN A CA 1
ATOM 2516 C C . GLN A 1 335 ? 8.604 20.475 -20.962 1.00 64.94 335 GLN A C 1
ATOM 2518 O O . GLN A 1 335 ? 7.965 20.521 -19.915 1.00 64.94 335 GLN A O 1
ATOM 2523 N N . LEU A 1 336 ? 9.610 19.621 -21.166 1.00 74.25 336 LEU A N 1
ATOM 2524 C CA . LEU A 1 336 ? 10.183 18.836 -20.079 1.00 74.25 336 LEU A CA 1
ATOM 2525 C C . LEU A 1 336 ? 10.923 19.767 -19.119 1.00 74.25 336 LEU A C 1
ATOM 2527 O O . LEU A 1 336 ? 11.641 20.666 -19.558 1.00 74.25 336 LEU A O 1
ATOM 2531 N N . ALA A 1 337 ? 10.823 19.493 -17.822 1.00 75.56 337 ALA A N 1
ATOM 2532 C CA . ALA A 1 337 ? 11.545 20.237 -16.794 1.00 75.56 337 ALA A CA 1
ATOM 2533 C C . ALA A 1 337 ? 13.077 20.175 -16.969 1.00 75.56 337 ALA A C 1
ATOM 2535 O O . ALA A 1 337 ? 13.779 21.077 -16.524 1.00 75.56 337 ALA A O 1
ATOM 2536 N N . GLN A 1 338 ? 13.602 19.140 -17.638 1.00 63.19 338 GLN A N 1
ATOM 2537 C CA . GLN A 1 338 ? 15.037 18.929 -17.877 1.00 63.19 338 GLN A CA 1
ATOM 2538 C C . GLN A 1 338 ? 15.421 19.028 -19.365 1.00 63.19 338 GLN A C 1
ATOM 2540 O O . GLN A 1 338 ? 16.108 18.168 -19.907 1.00 63.19 338 GLN A O 1
ATOM 2545 N N . ARG A 1 339 ? 14.946 20.058 -20.070 1.00 55.53 339 ARG A N 1
ATOM 2546 C CA . ARG A 1 339 ? 15.169 20.193 -21.521 1.00 55.53 339 ARG A CA 1
ATOM 2547 C C . ARG A 1 339 ? 16.647 20.335 -21.922 1.00 55.53 339 ARG A C 1
ATOM 2549 O O . ARG A 1 339 ? 17.040 19.798 -22.955 1.00 55.53 339 ARG A O 1
ATOM 2556 N N . ASP A 1 340 ? 17.453 21.013 -21.109 1.00 55.34 340 ASP A N 1
ATOM 2557 C CA . ASP A 1 340 ? 18.825 21.398 -21.478 1.00 55.34 340 ASP A CA 1
ATOM 2558 C C . ASP A 1 340 ? 19.855 20.262 -21.322 1.00 55.34 340 ASP A C 1
ATOM 2560 O O . ASP A 1 340 ? 20.935 20.327 -21.904 1.00 55.34 340 ASP A O 1
ATOM 2564 N N . SER A 1 341 ? 19.532 19.194 -20.583 1.00 56.34 341 SER A N 1
ATOM 2565 C CA . SER A 1 341 ? 20.430 18.048 -20.357 1.00 56.34 341 SER A CA 1
ATOM 2566 C C . SER A 1 341 ? 20.326 16.940 -21.413 1.00 56.34 341 SER A C 1
ATOM 2568 O O . SER A 1 341 ? 21.158 16.040 -21.423 1.00 56.34 341 SER A O 1
ATOM 2570 N N . LEU A 1 342 ? 19.328 16.988 -22.305 1.00 54.41 342 LEU A N 1
ATOM 2571 C CA . LEU A 1 342 ? 19.082 15.960 -23.331 1.00 54.41 342 LEU A CA 1
ATOM 2572 C C . LEU A 1 342 ? 19.707 16.282 -24.703 1.00 54.41 342 LEU A C 1
ATOM 2574 O O . LEU A 1 342 ? 19.541 15.502 -25.637 1.00 54.41 342 LEU A O 1
ATOM 2578 N N . GLN A 1 343 ? 20.378 17.429 -24.854 1.00 49.97 343 GLN A N 1
ATOM 2579 C CA . GLN A 1 343 ? 20.910 17.91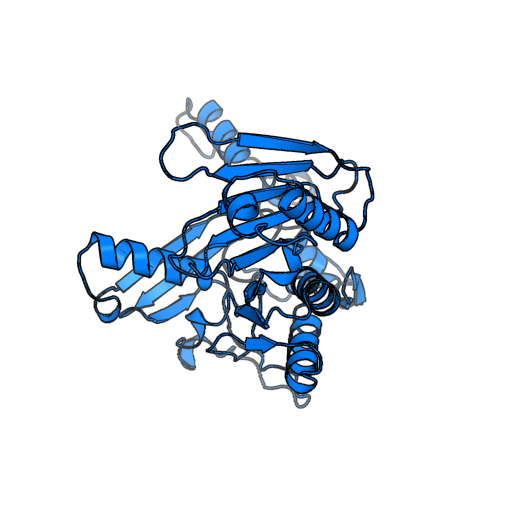2 -26.141 1.00 49.97 343 GLN A CA 1
ATOM 2580 C C . GLN A 1 343 ? 22.430 17.742 -26.328 1.00 49.97 343 GLN A C 1
ATOM 2582 O O . GLN A 1 343 ? 22.987 18.342 -27.246 1.00 49.97 343 GLN A O 1
ATOM 2587 N N . THR A 1 344 ? 23.106 16.951 -25.492 1.00 44.03 344 THR A N 1
ATOM 2588 C CA . THR A 1 344 ? 24.556 16.695 -25.615 1.00 44.03 344 THR A CA 1
ATOM 2589 C C . THR A 1 344 ? 24.884 15.482 -26.462 1.00 44.03 344 THR A C 1
ATOM 2591 O O . THR A 1 344 ? 24.341 14.400 -26.137 1.00 44.03 344 THR A O 1
#

Organism: Thanatephorus cucumeris (strain AG1-IB / isolate 7/3/14) (NCBI:txid1108050)

Foldseek 3Di:
DQLAKEKEWEFAPFKIWIWIARPVPRDTQKTWMFGRALPPPDWIKIWMWGDDPPDPPIDIDIDTHDPPDHLLRVVVVVQVVVQVPPDVSQVVVQPDPDRDTVLARHAEYEFEAAFQFLDLAKDKDAQPPPVSLVSLLLRCALCVNGGQRRNVVVVSSNVRSRNYIYIYDYQLNLVNPADCVAWDDPDDDDPDDRPHDFTFRDGNSVVVLVVLVVVCVVVVHDSQPDFDWDWDAAQQTKIFTQHRNGTHHMQGHSHSQAGDFGLAAAHDDPPCVLCVVDVQQQPWDDDNRGIDGVVCCCRRHHHGCCQFPVGSDVVVVVVVLVVVVPDPDSCPPRGGPPNVVVPD

Secondary structure (DSSP, 8-state):
----EEEEEEEETTEEEEEEEETTT--EEEEEEEESTT-TTS--EEEEEEPPTTSS-PEEEEEE--TT--HHHHHHHHHHHHHH---HHHHGGG-SSS---HHHHEEEEEEEES--TT--SPEEE-TT-HHHHHHHHHHHHHSHHHHHHHHHHHHHHHHH-TTSEEEEEETTGGGGG--HHHH--SSPPPSSPPSS--S---S-HHHHHHHHHHHHHHTT--GGG--EEEEE-SSS-EEEEEETTEEEEES--SSTTSSS--SS---S--TTHHHHH-TTTTSEEEETTEEEEHHHHHHHHSSHHHHHHS-S-HHHHHHHHHHHTTSS-TTTT---TTGGGS--

InterPro domains:
  IPR000890 Aliphatic acid kinase, short-chain [PF00871] (6-325)
  IPR000890 Aliphatic acid kinase, short-chain [PR00471] (6-17)
  IPR000890 Aliphatic acid kinase, short-chain [PR00471] (198-211)
  IPR000890 Aliphatic acid kinase, short-chain [PR00471] (228-249)
  IPR000890 Aliphatic acid kinase, short-chain [PTHR21060] (1-324)
  IPR004372 Acetate/propionate kinase [MF_00020] (1-344)
  IPR023865 Aliphatic acid kinase, short-chain, conserved site [PS01075] (6-17)
  IPR043129 ATPase, nucleotide binding domain [SSF53067] (5-221)
  IPR043129 ATPase, nucleotide binding domain [SSF53067] (195-324)

Sequence (344 aa):
MSTEMLLAVNCGSSSIKFKLYSLSNLDVLISGTASNVEVKGANPSIKYTVYEQGKDDDEKVSEEEKKGMPYEDVFERVIALVEGSSSKHFAQAIGSKSKPRVRDLVKVVAHRVVHGGTAAEPMAIWPGHEEGLEQMDALSAFAPLHNHFAVQVVRFCLKHIPNGRQILLFDTMFHSTIPPQVYTYPLEQSSEKTPIPLRKYGAHGLSYASILDSVASYLNKPKEQCTLVIAHLGSGASVCLVKEGKSWDTSMGLTPLDGLPGGTRTGSVDPVLVFHHAPDASEGVEIPGGHCARAEIVLNKQGGLQALAGTSNFGEITSTIEENAGGKNETSGAQLAQRDSLQT